Protein AF-A0A7S1ESP4-F1 (afdb_monomer_lite)

pLDDT: mean 85.51, std 10.84, range [35.47, 95.44]

Organism: NCBI:txid708627

Sequence (210 aa):
MVDGKEMTITAALVELKRIDSRLEKQIAQLKPVSVKTGNKMEVGMNSEEEYCKEVKKQYSDLCSLFETRRKMKALVVESNAKTKIKVGSVEMTVAEAIERKSSIEFEKNLLVSLEGKRNAKIAQVECANEEMNNQLRSLLESTYGRRDGQLSKDDYNRISQPFIENNEAKLIDPLNVAKEIERLGNSIEEFEADIDVALSVSNARTVILV

Structure (mmCIF, N/CA/C/O backbone):
data_AF-A0A7S1ESP4-F1
#
_entry.id   AF-A0A7S1ESP4-F1
#
loop_
_atom_site.group_PDB
_atom_site.id
_atom_site.type_symbol
_atom_site.label_atom_id
_atom_site.label_alt_id
_atom_site.label_comp_id
_atom_site.label_asym_id
_atom_site.label_entity_id
_atom_site.label_seq_id
_atom_site.pdbx_PDB_ins_code
_atom_site.Cartn_x
_atom_site.Cartn_y
_atom_site.Cartn_z
_atom_site.occupancy
_atom_site.B_iso_or_equiv
_atom_site.auth_seq_id
_atom_site.auth_comp_id
_atom_site.auth_asym_id
_atom_site.auth_atom_id
_atom_site.pdbx_PDB_model_num
ATOM 1 N N . MET A 1 1 ? -34.778 -9.989 15.311 1.00 35.47 1 MET A N 1
ATOM 2 C CA . MET A 1 1 ? -34.371 -8.614 14.965 1.00 35.47 1 MET A CA 1
ATOM 3 C C . MET A 1 1 ? -32.947 -8.486 15.459 1.00 35.47 1 MET A C 1
ATOM 5 O O . MET A 1 1 ? -32.736 -8.637 16.654 1.00 35.47 1 MET A O 1
ATOM 9 N N . VAL A 1 2 ? -31.971 -8.437 14.554 1.00 43.81 2 VAL A N 1
ATOM 10 C CA . VAL A 1 2 ? -30.564 -8.278 14.942 1.00 43.81 2 VAL A CA 1
ATOM 11 C C . VAL A 1 2 ? -30.382 -6.786 15.175 1.00 43.81 2 VAL A C 1
ATOM 13 O O . VAL A 1 2 ? -30.429 -6.021 14.220 1.00 43.81 2 VAL A O 1
ATOM 16 N N . ASP A 1 3 ? -30.275 -6.388 16.439 1.00 49.34 3 ASP A N 1
ATOM 17 C CA . ASP A 1 3 ? -30.096 -5.001 16.890 1.00 49.34 3 ASP A CA 1
ATOM 18 C C . ASP A 1 3 ? -28.644 -4.548 16.622 1.00 49.34 3 ASP A C 1
ATOM 20 O O . ASP A 1 3 ? -27.884 -4.204 17.524 1.00 49.34 3 ASP A O 1
ATOM 24 N N . GLY A 1 4 ? -28.212 -4.682 15.365 1.00 63.44 4 GLY A N 1
ATOM 25 C CA . GLY A 1 4 ? -26.886 -4.294 14.901 1.00 63.44 4 GLY A CA 1
ATOM 26 C C . GLY A 1 4 ? -26.897 -2.839 14.456 1.00 63.44 4 GLY A C 1
ATOM 27 O O . GLY A 1 4 ? -27.825 -2.386 13.784 1.00 63.44 4 GLY A O 1
ATOM 28 N N . LYS A 1 5 ? -25.868 -2.085 14.831 1.00 80.19 5 LYS A N 1
ATOM 29 C CA . LYS A 1 5 ? -25.729 -0.690 14.420 1.00 80.19 5 LYS A CA 1
ATOM 30 C C . LYS A 1 5 ? -25.137 -0.655 13.017 1.00 80.19 5 LYS A C 1
ATOM 32 O O . LYS A 1 5 ? -23.982 -1.026 12.818 1.00 80.19 5 LYS A O 1
ATOM 37 N N . GLU A 1 6 ? -25.906 -0.160 12.055 1.00 87.00 6 GLU A N 1
ATOM 38 C CA . GLU A 1 6 ? -25.392 0.108 10.713 1.00 87.00 6 GLU A CA 1
ATOM 39 C C . GLU A 1 6 ? -24.479 1.338 10.724 1.00 87.00 6 GLU A C 1
ATOM 41 O O . GLU A 1 6 ? -24.812 2.394 11.273 1.00 87.00 6 GLU A O 1
ATOM 46 N N . MET A 1 7 ? -23.301 1.208 10.119 1.00 90.44 7 MET A N 1
ATOM 47 C CA . MET A 1 7 ? -22.388 2.328 9.918 1.00 90.44 7 MET A CA 1
ATOM 48 C C . MET A 1 7 ? -21.579 2.159 8.638 1.00 90.44 7 MET A C 1
ATOM 50 O O . MET A 1 7 ? -21.263 1.045 8.227 1.00 90.44 7 MET A O 1
ATOM 54 N N . THR A 1 8 ? -21.214 3.273 8.006 1.00 92.50 8 THR A N 1
ATOM 55 C CA . THR A 1 8 ? -20.300 3.240 6.859 1.00 92.50 8 THR A CA 1
ATOM 56 C C . THR A 1 8 ? -18.907 2.793 7.293 1.00 92.50 8 THR A C 1
ATOM 58 O O . THR A 1 8 ? -18.522 2.985 8.451 1.00 92.50 8 THR A O 1
ATOM 61 N N . ILE A 1 9 ? -18.108 2.258 6.369 1.00 91.00 9 ILE A N 1
ATOM 62 C CA . ILE A 1 9 ? -16.700 1.931 6.644 1.00 91.00 9 ILE A CA 1
ATOM 63 C C . ILE A 1 9 ? -15.944 3.174 7.129 1.00 91.00 9 ILE A C 1
ATOM 65 O O . ILE A 1 9 ? -15.186 3.087 8.093 1.00 91.00 9 ILE A O 1
ATOM 69 N N . THR A 1 10 ? -16.203 4.351 6.550 1.00 91.38 10 THR A N 1
ATOM 70 C CA . THR A 1 10 ? -15.623 5.615 7.037 1.00 91.38 10 THR A CA 1
ATOM 71 C C . THR A 1 10 ? -15.963 5.876 8.507 1.00 91.38 10 THR A C 1
ATOM 73 O O . THR A 1 10 ? -15.073 6.191 9.300 1.00 91.38 10 THR A O 1
ATOM 76 N N . ALA A 1 11 ? -17.228 5.713 8.903 1.00 91.00 11 ALA A N 1
ATOM 77 C CA . ALA A 1 11 ? -17.641 5.885 10.294 1.00 91.00 11 ALA A CA 1
ATOM 78 C C . ALA A 1 11 ? -17.013 4.824 11.214 1.00 91.00 11 ALA A C 1
ATOM 80 O O . ALA A 1 11 ? -16.536 5.166 12.297 1.00 91.00 11 ALA A O 1
ATOM 81 N N . ALA A 1 12 ? -16.937 3.570 10.763 1.00 91.81 12 ALA A N 1
ATOM 82 C CA . ALA A 1 12 ? -16.300 2.480 11.496 1.00 91.81 12 ALA A CA 1
ATOM 83 C C . ALA A 1 12 ? -14.804 2.733 11.736 1.00 91.81 12 ALA A C 1
ATOM 85 O O . ALA A 1 12 ? -14.305 2.504 12.835 1.00 91.81 12 ALA A O 1
ATOM 86 N N . LEU A 1 13 ? -14.081 3.259 10.742 1.00 91.50 13 LEU A N 1
ATOM 87 C CA . LEU A 1 13 ? -12.664 3.616 10.873 1.00 91.50 13 LEU A CA 1
ATOM 88 C C . LEU A 1 13 ? -12.446 4.763 11.873 1.00 91.50 13 LEU A C 1
ATOM 90 O O . LEU A 1 13 ? -11.508 4.716 12.672 1.00 91.50 13 LEU A O 1
ATOM 94 N N . VAL A 1 14 ? -13.320 5.775 11.871 1.00 93.94 14 VAL A N 1
ATOM 95 C CA . VAL A 1 14 ? -13.278 6.867 12.860 1.00 93.94 14 VAL A CA 1
ATOM 96 C C . VAL A 1 14 ? -13.568 6.343 14.265 1.00 93.94 14 VAL A C 1
ATOM 98 O O . VAL A 1 14 ? -12.880 6.720 15.217 1.00 93.94 14 VAL A O 1
ATOM 101 N N . GLU A 1 15 ? -14.555 5.461 14.405 1.00 92.19 15 GLU A N 1
ATOM 102 C CA . GLU A 1 15 ? -14.893 4.861 15.693 1.00 92.19 15 GLU A CA 1
ATOM 103 C C . GLU A 1 15 ? -13.772 3.947 16.202 1.00 92.19 15 GLU A C 1
ATOM 105 O O . GLU A 1 15 ? -13.427 4.015 17.379 1.00 92.19 15 GLU A O 1
ATOM 110 N N . LEU A 1 16 ? -13.114 3.181 15.322 1.00 93.94 16 LEU A N 1
ATOM 111 C CA . LEU A 1 16 ? -11.939 2.377 15.677 1.00 93.94 16 LEU A CA 1
ATOM 112 C C . LEU A 1 16 ? -10.841 3.265 16.270 1.00 93.94 16 LEU A C 1
ATOM 114 O O . LEU A 1 16 ? -10.330 2.958 17.342 1.00 93.94 16 LEU A O 1
ATOM 118 N N . LYS A 1 17 ? -10.555 4.413 15.641 1.00 94.50 17 LYS A N 1
ATOM 119 C CA . LYS A 1 17 ? -9.565 5.374 16.149 1.00 94.50 17 LYS A CA 1
ATOM 120 C C . LYS A 1 17 ? -9.950 5.941 17.520 1.00 94.50 17 LYS A C 1
ATOM 122 O O . LYS A 1 17 ? -9.091 6.129 18.378 1.00 94.50 17 LYS A O 1
ATOM 127 N N . ARG A 1 18 ? -11.239 6.211 17.754 1.00 94.44 18 ARG A N 1
ATOM 128 C CA . ARG A 1 18 ? -11.732 6.667 19.065 1.00 94.44 18 ARG A CA 1
ATOM 129 C C . ARG A 1 18 ? -11.587 5.590 20.131 1.00 94.44 18 ARG A C 1
ATOM 131 O O . ARG A 1 18 ? -11.188 5.909 21.250 1.00 94.44 18 ARG A O 1
ATOM 138 N N . ILE A 1 19 ? -11.908 4.341 19.796 1.00 93.56 19 ILE A N 1
ATOM 139 C CA . ILE A 1 19 ? -11.725 3.203 20.698 1.00 93.56 19 ILE A CA 1
ATOM 140 C C . ILE A 1 19 ? -10.238 3.021 21.012 1.00 93.56 19 ILE A C 1
ATOM 142 O O . ILE A 1 19 ? -9.908 2.890 22.185 1.00 93.56 19 ILE A O 1
ATOM 146 N N . ASP A 1 20 ? -9.351 3.109 20.017 1.00 94.00 20 ASP A N 1
ATOM 147 C CA . ASP A 1 20 ? -7.896 3.031 20.208 1.00 94.00 20 ASP A CA 1
ATOM 148 C C . ASP A 1 20 ? -7.410 4.090 21.209 1.00 94.00 20 ASP A C 1
ATOM 150 O O . ASP A 1 20 ? -6.817 3.752 22.232 1.00 94.00 20 ASP A O 1
ATOM 154 N N . SER A 1 21 ? -7.772 5.362 21.011 1.00 95.44 21 SER A N 1
ATOM 155 C CA . SER A 1 21 ? -7.399 6.432 21.948 1.00 95.44 21 SER A CA 1
ATOM 156 C C . SER A 1 21 ? -8.003 6.261 23.349 1.00 95.44 21 SER A C 1
ATOM 158 O O . SER A 1 21 ? -7.422 6.719 24.335 1.00 95.44 21 SER A O 1
ATOM 160 N N . ARG A 1 22 ? -9.189 5.651 23.474 1.00 93.50 22 ARG A N 1
ATOM 161 C CA . ARG A 1 22 ? -9.797 5.344 24.781 1.00 93.50 22 ARG A CA 1
ATOM 162 C C . ARG A 1 22 ? -9.072 4.199 25.477 1.00 93.50 22 ARG A C 1
ATOM 164 O O . ARG A 1 22 ? -8.809 4.319 26.670 1.00 93.50 22 ARG A O 1
ATOM 171 N N . LEU A 1 23 ? -8.732 3.141 24.741 1.00 93.88 23 LEU A N 1
ATOM 172 C CA . LEU A 1 23 ? -7.959 2.009 25.243 1.00 93.88 23 LEU A CA 1
ATOM 173 C C . LEU A 1 23 ? -6.598 2.480 25.751 1.00 93.88 23 LEU A C 1
ATOM 175 O O . LEU A 1 23 ? -6.263 2.198 26.894 1.00 93.88 23 LEU A O 1
ATOM 179 N N . GLU A 1 24 ? -5.861 3.267 24.964 1.00 94.94 24 GLU A N 1
ATOM 180 C CA . GLU A 1 24 ? -4.566 3.830 25.376 1.00 94.94 24 GLU A CA 1
ATOM 181 C C . GLU A 1 24 ? -4.671 4.605 26.698 1.00 94.94 24 GLU A C 1
ATOM 183 O O . GLU A 1 24 ? -3.884 4.384 27.620 1.00 94.94 24 GLU A O 1
ATOM 188 N N . LYS A 1 25 ? -5.687 5.467 26.832 1.00 94.81 25 LYS A N 1
ATOM 189 C CA . LYS A 1 25 ? -5.922 6.243 28.058 1.00 94.81 25 LYS A CA 1
ATOM 190 C C . LYS A 1 25 ? -6.283 5.363 29.251 1.00 94.81 25 LYS A C 1
ATOM 192 O O . LYS A 1 25 ? -5.733 5.560 30.329 1.00 94.81 25 LYS A O 1
ATOM 197 N N . GLN A 1 26 ? -7.204 4.417 29.078 1.00 93.12 26 GLN A N 1
ATOM 198 C CA . GLN A 1 26 ? -7.650 3.551 30.170 1.00 93.12 26 GLN A CA 1
ATOM 199 C C . GLN A 1 26 ? -6.555 2.584 30.612 1.00 93.12 26 GLN A C 1
ATOM 201 O O . GLN A 1 26 ? -6.398 2.375 31.808 1.00 93.12 26 GLN A O 1
ATOM 206 N N . ILE A 1 27 ? -5.752 2.058 29.683 1.00 93.62 27 ILE A N 1
ATOM 207 C CA . ILE A 1 27 ? -4.576 1.239 30.004 1.00 93.62 27 ILE A CA 1
ATOM 208 C C . ILE A 1 27 ? -3.573 2.054 30.821 1.00 93.62 27 ILE A C 1
ATOM 210 O O . ILE A 1 27 ? -3.098 1.575 31.844 1.00 93.62 27 ILE A O 1
ATOM 214 N N . ALA A 1 28 ? -3.286 3.293 30.410 1.00 93.31 28 ALA A N 1
ATOM 215 C CA . ALA A 1 28 ? -2.355 4.159 31.132 1.00 93.31 28 ALA A CA 1
ATOM 216 C C . ALA A 1 28 ? -2.855 4.552 32.537 1.00 93.31 28 ALA A C 1
ATOM 218 O O . ALA A 1 28 ? -2.051 4.788 33.435 1.00 93.31 28 ALA A O 1
ATOM 219 N N . GLN A 1 29 ? -4.174 4.647 32.730 1.00 90.06 29 GLN A N 1
ATOM 220 C CA . GLN A 1 29 ? -4.791 5.020 34.008 1.00 90.06 29 GLN A CA 1
ATOM 221 C C . GLN A 1 29 ? -5.042 3.827 34.937 1.00 90.06 29 GLN A C 1
ATOM 223 O O . GLN A 1 29 ? -5.160 4.022 36.149 1.00 90.06 29 GLN A O 1
ATOM 228 N N . LEU A 1 30 ? -5.140 2.611 34.393 1.00 90.00 30 LEU A N 1
ATOM 229 C CA . LEU A 1 30 ? -5.464 1.416 35.158 1.00 90.00 30 LEU A CA 1
ATOM 230 C C . LEU A 1 30 ? -4.349 1.118 36.162 1.00 90.00 30 LEU A C 1
ATOM 232 O O . LEU A 1 30 ? -3.221 0.791 35.799 1.00 90.00 30 LEU A O 1
ATOM 236 N N . LYS A 1 31 ? -4.696 1.174 37.447 1.00 88.38 31 LYS A N 1
ATOM 237 C CA . LYS A 1 31 ? -3.849 0.707 38.548 1.00 88.38 31 LYS A CA 1
ATOM 238 C C . LYS A 1 31 ? -4.421 -0.613 39.059 1.00 88.38 31 LYS A C 1
ATOM 240 O O . LYS A 1 31 ? -5.285 -0.579 39.935 1.00 88.38 31 LYS A O 1
ATOM 245 N N . PRO A 1 32 ? -4.002 -1.766 38.506 1.00 87.69 32 PRO A N 1
AT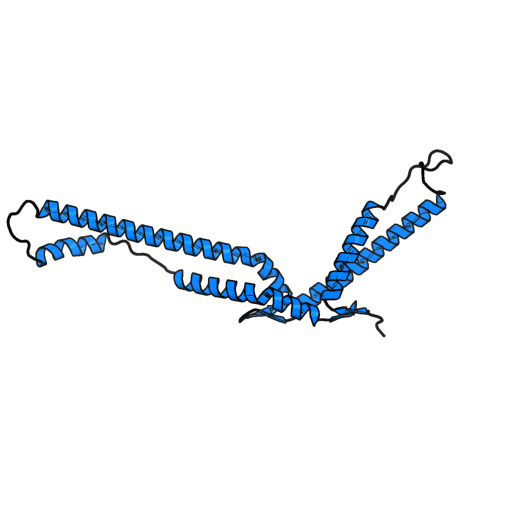OM 246 C CA . PRO A 1 32 ? -4.647 -3.050 38.780 1.00 87.69 32 PRO A CA 1
ATOM 247 C C . PRO A 1 32 ? -4.357 -3.585 40.187 1.00 87.69 32 PRO A C 1
ATOM 249 O O . PRO A 1 32 ? -5.076 -4.455 40.672 1.00 87.69 32 PRO A O 1
ATOM 252 N N . VAL A 1 33 ? -3.296 -3.088 40.823 1.00 87.56 33 VAL A N 1
ATOM 253 C CA . VAL A 1 33 ? -2.842 -3.505 42.149 1.00 87.56 33 VAL A CA 1
ATOM 254 C C . VAL A 1 33 ? -2.510 -2.284 43.004 1.00 87.56 33 VAL A C 1
ATOM 256 O O . VAL A 1 33 ? -2.121 -1.238 42.479 1.00 87.56 33 VAL A O 1
ATOM 259 N N . SER A 1 34 ? -2.665 -2.436 44.317 1.00 85.69 34 SER A N 1
ATOM 260 C CA . SER A 1 34 ? -2.361 -1.427 45.333 1.00 85.69 34 SER A CA 1
ATOM 261 C C . SER A 1 34 ? -1.787 -2.095 46.583 1.00 85.69 34 SER A C 1
ATOM 263 O O . SER A 1 34 ? -1.949 -3.303 46.778 1.00 85.69 34 SER A O 1
ATOM 265 N N . VAL A 1 35 ? -1.115 -1.311 47.427 1.00 85.31 35 VAL A N 1
ATOM 266 C CA . VAL A 1 35 ? -0.538 -1.755 48.698 1.00 85.31 35 VAL A CA 1
ATOM 267 C C . VAL A 1 35 ? -1.378 -1.251 49.875 1.00 85.31 35 VAL A C 1
ATOM 269 O O . VAL A 1 35 ? -1.733 -0.075 49.958 1.00 85.31 35 VAL A O 1
ATOM 272 N N . LYS A 1 36 ? -1.648 -2.145 50.832 1.00 85.19 36 LYS A N 1
ATOM 273 C CA . LYS A 1 36 ? -2.322 -1.849 52.103 1.00 8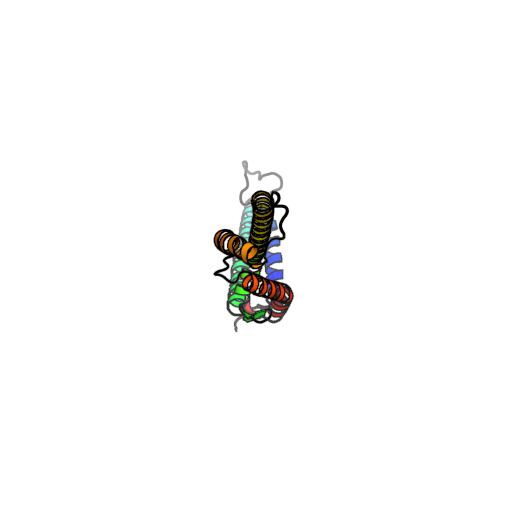5.19 36 LYS A CA 1
ATOM 274 C C . LYS A 1 36 ? -1.372 -2.133 53.271 1.00 85.19 36 LYS A C 1
ATOM 276 O O . LYS A 1 36 ? -0.865 -3.246 53.389 1.00 85.19 36 LYS A O 1
ATOM 281 N N . THR A 1 37 ? -1.169 -1.156 54.158 1.00 83.31 37 THR A N 1
ATOM 282 C CA . THR A 1 37 ? -0.336 -1.298 55.368 1.00 83.31 37 THR A CA 1
ATOM 283 C C . THR A 1 37 ? -1.216 -1.200 56.611 1.00 83.31 37 THR A C 1
ATOM 285 O O . THR A 1 37 ? -1.682 -0.121 56.989 1.00 83.31 37 THR A O 1
ATOM 288 N N . GLY A 1 38 ? -1.471 -2.339 57.262 1.00 81.31 38 GLY A N 1
ATOM 289 C CA . GLY A 1 38 ? -2.449 -2.422 58.350 1.00 81.31 38 GLY A CA 1
ATOM 290 C C . GLY A 1 38 ? -3.852 -2.081 57.839 1.00 81.31 38 GLY A C 1
ATOM 291 O O . GLY A 1 38 ? -4.325 -2.703 56.897 1.00 81.31 38 GLY A O 1
ATOM 292 N N . ASN A 1 39 ? -4.497 -1.065 58.420 1.00 76.69 39 ASN A N 1
ATOM 293 C CA . ASN A 1 39 ? -5.802 -0.558 57.961 1.00 76.69 39 ASN A CA 1
ATOM 294 C C . ASN A 1 39 ? -5.703 0.682 57.057 1.00 76.69 39 ASN A C 1
ATOM 296 O O . ASN A 1 39 ? -6.728 1.265 56.711 1.00 76.69 39 ASN A O 1
ATOM 300 N N . LYS A 1 40 ? -4.491 1.115 56.691 1.00 74.75 40 LYS A N 1
ATOM 301 C CA . LYS A 1 40 ? -4.286 2.281 55.826 1.00 74.75 40 LYS A CA 1
ATOM 302 C C . LYS A 1 40 ? -4.027 1.828 54.393 1.00 74.75 40 LYS A C 1
ATOM 304 O O . LYS A 1 40 ? -3.122 1.029 54.149 1.00 74.75 40 LYS A O 1
ATOM 309 N N . MET A 1 41 ? -4.819 2.357 53.469 1.00 78.25 41 MET A N 1
ATOM 310 C CA . MET A 1 41 ? -4.563 2.256 52.033 1.00 78.25 41 MET A CA 1
ATOM 311 C C . MET A 1 41 ? -3.442 3.219 51.622 1.00 78.25 41 MET A C 1
ATOM 313 O O . MET A 1 41 ? -3.129 4.166 52.351 1.00 78.25 41 MET A O 1
ATOM 317 N N . GLU A 1 42 ? -2.838 2.971 50.461 1.00 78.44 42 GLU A N 1
ATOM 318 C CA . GLU A 1 42 ? -1.890 3.887 49.822 1.00 78.44 42 GLU A CA 1
ATOM 319 C C . GLU A 1 42 ? -2.470 5.313 49.702 1.00 78.44 42 GLU A C 1
ATOM 321 O O . GLU A 1 42 ? -3.681 5.505 49.552 1.00 78.44 42 GLU A O 1
ATOM 326 N N . VAL A 1 43 ? -1.608 6.332 49.804 1.00 67.06 43 VAL A N 1
ATOM 327 C CA . VAL A 1 43 ? -2.018 7.746 49.821 1.00 67.06 43 VAL A CA 1
ATOM 328 C C . VAL A 1 43 ? -2.847 8.075 48.575 1.00 67.06 43 VAL A C 1
ATOM 330 O O . VAL A 1 43 ? -2.377 7.935 47.449 1.00 67.06 43 VAL A O 1
ATOM 333 N N . GLY A 1 44 ? -4.080 8.546 48.791 1.00 67.12 44 GLY A N 1
ATOM 334 C CA . GLY A 1 44 ? -5.006 8.924 47.719 1.00 67.12 44 GLY A CA 1
ATOM 335 C C . GLY A 1 44 ? -5.940 7.810 47.232 1.00 67.12 44 GLY A C 1
ATOM 336 O O . GLY A 1 44 ? -6.596 8.007 46.212 1.00 67.12 44 GLY A O 1
ATOM 337 N N . MET A 1 45 ? -6.022 6.667 47.926 1.00 69.81 45 MET A N 1
ATOM 338 C CA . MET A 1 45 ? -6.984 5.600 47.621 1.00 69.81 45 MET A CA 1
ATOM 339 C C . MET A 1 45 ? -8.151 5.521 48.615 1.00 69.81 45 MET A C 1
ATOM 341 O O . MET A 1 45 ? -7.998 5.781 49.808 1.00 69.81 45 MET A O 1
ATOM 345 N N . ASN A 1 46 ? -9.316 5.135 48.087 1.00 68.94 46 ASN A N 1
ATOM 346 C CA . ASN A 1 46 ? -10.556 4.898 48.829 1.00 68.94 46 ASN A CA 1
ATOM 347 C C . ASN A 1 46 ? -10.473 3.621 49.692 1.00 68.94 46 ASN A C 1
ATOM 349 O O . ASN A 1 46 ? -9.418 2.999 49.803 1.00 68.94 46 ASN A O 1
ATOM 353 N N . SER A 1 47 ? -11.593 3.200 50.292 1.00 82.81 47 SER A N 1
ATOM 354 C CA . SER A 1 47 ? -11.682 1.909 50.986 1.00 82.81 47 SER A CA 1
ATOM 355 C C . SER A 1 47 ? -11.300 0.735 50.065 1.00 82.81 47 SER A C 1
ATOM 357 O O . SER A 1 47 ? -11.441 0.807 48.843 1.00 82.81 47 SER A O 1
ATOM 359 N N . GLU A 1 48 ? -10.832 -0.370 50.652 1.00 83.19 48 GLU A N 1
ATOM 360 C CA . GLU A 1 48 ? -10.451 -1.584 49.911 1.00 83.19 48 GLU A CA 1
ATOM 361 C C . GLU A 1 48 ? -11.589 -2.100 49.012 1.00 83.19 48 GLU A C 1
ATOM 363 O O . GLU A 1 48 ? -11.365 -2.455 47.856 1.00 83.19 48 GLU A O 1
ATOM 368 N N . GLU A 1 49 ? -12.828 -2.074 49.509 1.00 85.69 49 GLU A N 1
ATOM 369 C CA . GLU A 1 49 ? -14.005 -2.519 48.760 1.00 85.69 49 GLU A CA 1
ATOM 370 C C . GLU A 1 49 ? -14.311 -1.628 47.552 1.00 85.69 49 GLU A C 1
ATOM 372 O O . GLU A 1 49 ? -14.629 -2.141 46.475 1.00 85.69 49 GLU A O 1
ATOM 377 N N . GLU A 1 50 ? -14.218 -0.306 47.708 1.00 85.38 50 GLU A N 1
ATOM 378 C CA . GLU A 1 50 ? -14.424 0.643 46.610 1.00 85.38 50 GLU A CA 1
ATOM 379 C C . GLU A 1 50 ? -13.324 0.521 45.560 1.00 85.38 50 GLU A C 1
ATOM 381 O O . GLU A 1 50 ? -13.625 0.478 44.368 1.00 85.38 50 GLU A O 1
ATOM 386 N N . TYR A 1 51 ? -12.069 0.379 45.993 1.00 87.06 51 TYR A N 1
ATOM 387 C CA . TYR A 1 51 ? -10.941 0.160 45.095 1.00 87.06 51 TYR A CA 1
ATOM 388 C C . TYR A 1 51 ? -11.107 -1.131 44.281 1.00 87.06 51 TYR A C 1
ATOM 390 O O . TYR A 1 51 ? -11.031 -1.105 43.051 1.00 87.06 51 TYR A O 1
ATOM 398 N N . CYS A 1 52 ? -11.417 -2.259 44.931 1.00 86.94 52 CYS A N 1
ATOM 399 C CA . CYS A 1 52 ? -11.640 -3.524 44.232 1.00 86.94 52 CYS A CA 1
ATOM 400 C C . CYS A 1 52 ? -12.826 -3.464 43.259 1.00 86.94 52 CYS A C 1
ATOM 402 O O . CYS A 1 52 ? -12.757 -4.063 42.183 1.00 86.94 52 CYS A O 1
ATOM 404 N N . LYS A 1 53 ? -13.916 -2.773 43.618 1.00 90.69 53 LYS A N 1
ATOM 405 C CA . LYS A 1 53 ? -15.072 -2.581 42.728 1.00 90.69 53 LYS A CA 1
ATOM 406 C C . LYS A 1 53 ? -14.704 -1.737 41.510 1.00 90.69 53 LYS A C 1
ATOM 408 O O . LYS A 1 53 ? -15.024 -2.137 40.391 1.00 90.69 53 LYS A O 1
ATOM 413 N N . GLU A 1 54 ? -14.012 -0.620 41.715 1.00 89.38 54 GLU A N 1
ATOM 414 C CA . GLU A 1 54 ? -13.628 0.297 40.640 1.00 89.38 54 GLU A CA 1
ATOM 415 C C . GLU A 1 54 ? -12.644 -0.357 39.666 1.00 89.38 54 GLU A C 1
ATOM 417 O O . GLU A 1 54 ? -12.883 -0.345 38.462 1.00 89.38 54 GLU A O 1
ATOM 422 N N . VAL A 1 55 ? -11.597 -1.028 40.159 1.00 90.81 55 VAL A N 1
ATOM 423 C CA . VAL A 1 55 ? -10.623 -1.721 39.295 1.00 90.81 55 VAL A CA 1
ATOM 424 C C . VAL A 1 55 ? -11.284 -2.833 38.480 1.00 90.81 55 VAL A C 1
ATOM 426 O O . VAL A 1 55 ? -11.036 -2.945 37.279 1.00 90.81 55 VAL A O 1
ATOM 429 N N . LYS A 1 56 ? -12.166 -3.640 39.091 1.00 92.19 56 LYS A N 1
ATOM 430 C CA . LYS A 1 56 ? -12.909 -4.691 38.370 1.00 92.19 56 LYS A CA 1
ATOM 431 C C . LYS A 1 56 ? -13.807 -4.106 37.283 1.00 92.19 56 LYS A C 1
ATOM 433 O O . LYS A 1 56 ? -13.868 -4.663 36.188 1.00 92.19 56 LYS A O 1
ATOM 438 N N . LYS A 1 57 ? -14.478 -2.989 37.569 1.00 92.50 57 LYS A N 1
ATOM 439 C CA . LYS A 1 57 ? -15.311 -2.278 36.597 1.00 92.50 57 LYS A CA 1
ATOM 440 C C . LYS A 1 57 ? -14.471 -1.723 35.447 1.00 92.50 57 LYS A C 1
ATOM 442 O O . LYS A 1 57 ? -14.763 -2.034 34.298 1.00 92.50 57 LYS A O 1
ATOM 447 N N . GLN A 1 58 ? -13.392 -0.999 35.746 1.00 90.88 58 GLN A N 1
ATOM 448 C CA . GLN A 1 58 ? -12.478 -0.455 34.736 1.00 90.88 58 GLN A CA 1
ATOM 449 C C . GLN A 1 58 ? -11.900 -1.552 33.836 1.00 90.88 58 GLN A C 1
ATOM 451 O O . GLN A 1 58 ? -11.849 -1.386 32.619 1.00 90.88 58 GLN A O 1
ATOM 456 N N . TYR A 1 59 ? -11.510 -2.691 34.413 1.00 93.00 59 TYR A N 1
ATOM 457 C CA . TYR A 1 59 ? -11.014 -3.832 33.648 1.00 93.00 59 TYR A CA 1
ATOM 458 C C . TYR A 1 59 ? -12.105 -4.471 32.774 1.00 93.00 59 TYR A C 1
ATOM 460 O O . TYR A 1 59 ? -11.866 -4.751 31.602 1.00 93.00 59 TYR A O 1
ATOM 468 N N . SER A 1 60 ? -13.321 -4.647 33.302 1.00 92.94 60 SER A N 1
ATOM 469 C CA . SER A 1 60 ? -14.467 -5.154 32.532 1.00 92.94 60 SER A CA 1
ATOM 470 C C . SER A 1 60 ? -14.829 -4.238 31.356 1.00 92.94 60 SER A C 1
ATOM 472 O O . SER A 1 60 ? -15.097 -4.716 30.249 1.00 92.94 60 SER A O 1
ATOM 474 N N . ASP A 1 61 ? -14.802 -2.922 31.569 1.00 92.00 61 ASP A N 1
ATOM 475 C CA . ASP A 1 61 ? -15.027 -1.923 30.522 1.00 92.00 61 ASP A CA 1
ATOM 476 C C . ASP A 1 61 ? -13.925 -1.998 29.452 1.00 92.00 61 ASP A C 1
ATOM 478 O O . ASP A 1 61 ? -14.216 -1.972 28.254 1.00 92.00 61 ASP A O 1
ATOM 482 N N . LEU A 1 62 ? -12.667 -2.177 29.871 1.00 93.25 62 LEU A N 1
ATOM 483 C CA . LEU A 1 62 ? -11.528 -2.357 28.971 1.00 93.25 62 LEU A CA 1
ATOM 484 C C . LEU A 1 62 ? -11.684 -3.619 28.105 1.00 93.25 62 LEU A C 1
ATOM 486 O O . LEU A 1 62 ? -11.538 -3.553 26.884 1.00 93.25 62 LEU A O 1
ATOM 490 N N . CYS A 1 63 ? -12.037 -4.760 28.707 1.00 93.25 63 CYS A N 1
ATOM 491 C CA . CYS A 1 63 ? -12.317 -6.004 27.983 1.00 93.25 63 CYS A CA 1
ATOM 492 C C . CYS A 1 63 ? -13.455 -5.829 26.969 1.00 93.25 63 CYS A C 1
ATOM 494 O O . CYS A 1 63 ? -13.346 -6.276 25.827 1.00 93.25 63 CYS A O 1
ATOM 496 N N . SER A 1 64 ? -14.520 -5.124 27.354 1.00 92.56 64 SER A N 1
ATOM 497 C CA . SER A 1 64 ? -15.657 -4.847 26.469 1.00 92.56 64 SER A CA 1
ATOM 498 C C . SER A 1 64 ? -15.250 -3.989 25.264 1.00 92.56 64 SER A C 1
ATOM 500 O O . SER A 1 64 ? -15.685 -4.244 24.135 1.00 92.56 64 SER A O 1
ATOM 502 N N . LEU A 1 65 ? -14.367 -3.005 25.468 1.00 91.94 65 LEU A N 1
ATOM 503 C CA . LEU A 1 65 ? -13.808 -2.195 24.383 1.00 91.94 65 LEU A CA 1
ATOM 504 C C . LEU A 1 65 ? -12.913 -3.014 23.449 1.00 91.94 65 LEU A C 1
ATOM 506 O O . LEU A 1 65 ? -13.013 -2.847 22.232 1.00 91.94 65 LEU A O 1
ATOM 510 N N . PHE A 1 66 ? -12.088 -3.921 23.979 1.00 92.31 66 PHE A N 1
ATOM 511 C CA . PHE A 1 66 ? -11.284 -4.830 23.157 1.00 92.31 66 PHE A CA 1
ATOM 512 C C . PHE A 1 66 ? -12.150 -5.715 22.257 1.00 92.31 66 PHE A C 1
ATOM 514 O O . PHE A 1 66 ? -11.878 -5.820 21.059 1.00 92.31 66 PHE A O 1
ATOM 521 N N . GLU A 1 67 ? -13.211 -6.307 22.803 1.00 92.94 67 GLU A N 1
ATOM 522 C CA . GLU A 1 67 ? -14.131 -7.150 22.034 1.00 92.94 67 GLU A CA 1
ATOM 523 C C . GLU A 1 67 ? -14.866 -6.355 20.952 1.00 92.94 67 GLU A C 1
ATOM 525 O O . GLU A 1 67 ? -14.929 -6.779 19.795 1.00 92.94 67 GLU A O 1
ATOM 530 N N . THR A 1 68 ? -15.352 -5.160 21.294 1.00 89.56 68 THR A N 1
ATOM 531 C CA . THR A 1 68 ? -16.005 -4.258 20.332 1.00 89.56 68 THR A CA 1
ATOM 532 C C . THR A 1 68 ? -15.053 -3.889 19.196 1.00 89.56 68 THR A C 1
ATOM 534 O O . THR A 1 68 ? -15.397 -4.009 18.019 1.00 89.56 68 THR A O 1
ATOM 537 N N . ARG A 1 69 ? -13.812 -3.516 19.533 1.00 93.44 69 ARG A N 1
ATOM 538 C CA . ARG A 1 69 ? -12.765 -3.209 18.556 1.00 93.44 69 ARG A CA 1
ATOM 539 C C . ARG A 1 69 ? -12.486 -4.395 17.638 1.00 93.44 69 ARG A C 1
ATOM 541 O O . ARG A 1 69 ? -12.390 -4.217 16.425 1.00 93.44 69 ARG A O 1
ATOM 548 N N . ARG A 1 70 ? -12.335 -5.596 18.204 1.00 92.62 70 ARG A N 1
ATOM 549 C CA . ARG A 1 70 ? -12.019 -6.821 17.458 1.00 92.62 70 ARG A CA 1
ATOM 550 C C . ARG A 1 70 ? -13.113 -7.152 16.451 1.00 92.62 70 ARG A C 1
ATOM 552 O O . ARG A 1 70 ? -12.799 -7.369 15.284 1.00 92.62 70 ARG A O 1
ATOM 559 N N . LYS A 1 71 ? -14.374 -7.137 16.888 1.00 92.06 71 LYS A N 1
ATOM 560 C CA . LYS A 1 71 ? -15.542 -7.383 16.031 1.00 92.06 71 LYS A CA 1
ATOM 561 C C . LYS A 1 71 ? -15.630 -6.362 14.903 1.00 92.06 71 LYS A C 1
ATOM 563 O O . LYS A 1 71 ? -15.665 -6.742 13.737 1.00 92.06 71 LYS A O 1
ATOM 568 N N . MET A 1 72 ? -15.563 -5.073 15.235 1.00 91.19 72 MET A N 1
ATOM 569 C CA . MET A 1 72 ? -15.644 -4.005 14.238 1.00 91.19 72 MET A CA 1
ATOM 570 C C . MET A 1 72 ? -14.493 -4.076 13.228 1.00 91.19 72 MET A C 1
ATOM 572 O O . MET A 1 72 ? -14.715 -3.952 12.026 1.00 91.19 72 MET A O 1
ATOM 576 N N . LYS A 1 73 ? -13.261 -4.344 13.681 1.00 92.19 73 LYS A N 1
ATOM 577 C CA . LYS A 1 73 ? -12.116 -4.498 12.777 1.00 92.19 73 LYS A CA 1
ATOM 578 C C . LYS A 1 73 ? -12.264 -5.716 11.863 1.00 92.19 73 LYS A C 1
ATOM 580 O O . LYS A 1 73 ? -11.924 -5.606 10.689 1.00 92.19 73 LYS A O 1
ATOM 585 N N . ALA A 1 74 ? -12.765 -6.839 12.377 1.00 91.94 74 ALA A N 1
ATOM 586 C CA . ALA A 1 74 ? -13.012 -8.036 11.577 1.00 91.94 74 ALA A CA 1
ATOM 587 C C . ALA A 1 74 ? -14.031 -7.766 10.459 1.00 91.94 74 ALA A C 1
ATOM 589 O O . ALA A 1 74 ? -13.752 -8.082 9.307 1.00 91.94 74 ALA A O 1
ATOM 590 N N . LEU A 1 75 ? -15.140 -7.090 10.774 1.00 91.31 75 LEU A N 1
ATOM 591 C CA . LEU A 1 75 ? -16.158 -6.702 9.792 1.00 91.31 75 LEU A CA 1
ATOM 592 C C . LEU A 1 75 ? -15.604 -5.763 8.713 1.00 91.31 75 LEU A C 1
ATOM 594 O O . LEU A 1 75 ? -15.881 -5.947 7.531 1.00 91.31 75 LEU A O 1
ATOM 598 N N . VAL A 1 76 ? -14.777 -4.783 9.098 1.00 91.44 76 VAL A N 1
ATOM 599 C CA . VAL A 1 76 ? -14.103 -3.894 8.135 1.00 91.44 76 VAL A CA 1
ATOM 600 C C . VAL A 1 76 ? -13.186 -4.689 7.204 1.00 91.44 76 VAL A C 1
ATOM 602 O O . VAL A 1 76 ? -13.200 -4.471 5.997 1.00 91.44 76 VAL A O 1
ATOM 605 N N . VAL A 1 77 ? -12.394 -5.623 7.739 1.00 91.88 77 VAL A N 1
ATOM 606 C CA . VAL A 1 77 ? -11.491 -6.454 6.925 1.00 91.88 77 VAL A CA 1
ATOM 607 C C . VAL A 1 77 ? -12.279 -7.359 5.980 1.00 91.88 77 VAL A C 1
ATOM 609 O O . VAL A 1 77 ? -11.939 -7.449 4.804 1.00 91.88 77 VAL A O 1
ATOM 612 N N . GLU A 1 78 ? -13.355 -7.980 6.460 1.00 92.44 78 GLU A N 1
ATOM 613 C CA . GLU A 1 78 ? -14.233 -8.813 5.638 1.00 92.44 78 GLU A CA 1
ATOM 614 C C . GLU A 1 78 ? -14.885 -8.007 4.508 1.00 92.44 78 GLU A C 1
ATOM 616 O O . GLU A 1 78 ? -14.896 -8.438 3.354 1.00 92.44 78 GLU A O 1
ATOM 621 N N . SER A 1 79 ? -15.373 -6.807 4.821 1.00 90.94 79 SER A N 1
ATOM 622 C CA . SER A 1 79 ? -15.922 -5.883 3.832 1.00 90.94 79 SER A CA 1
ATOM 623 C C . SER A 1 79 ? -14.878 -5.493 2.789 1.00 90.94 79 SER A C 1
ATOM 625 O O . SER A 1 79 ? -15.164 -5.518 1.592 1.00 90.94 79 SER A O 1
ATOM 627 N N . ASN A 1 80 ? -13.652 -5.184 3.216 1.00 90.12 80 ASN A N 1
ATOM 628 C CA . ASN A 1 80 ? -12.568 -4.816 2.307 1.00 90.12 80 ASN A CA 1
ATOM 629 C C . ASN A 1 80 ? -12.148 -5.981 1.399 1.00 90.12 80 ASN A C 1
ATOM 631 O O . ASN A 1 80 ? -11.799 -5.759 0.243 1.00 90.12 80 ASN A O 1
ATOM 635 N N . ALA A 1 81 ? -12.205 -7.216 1.900 1.00 89.56 81 ALA A N 1
ATOM 636 C CA . ALA A 1 81 ? -11.900 -8.412 1.119 1.00 89.56 81 ALA A CA 1
ATOM 637 C C . ALA A 1 81 ? -12.982 -8.739 0.073 1.00 89.56 81 ALA A C 1
ATOM 639 O O . ALA A 1 81 ? -12.683 -9.350 -0.947 1.00 89.56 81 ALA A O 1
ATOM 640 N N . LYS A 1 82 ? -14.240 -8.346 0.310 1.00 91.44 82 LYS A N 1
ATOM 641 C CA . LYS A 1 82 ? -15.369 -8.624 -0.599 1.00 91.44 82 LYS A CA 1
ATOM 642 C C . LYS A 1 82 ? -15.656 -7.491 -1.581 1.00 91.44 82 LYS A C 1
ATOM 644 O O . LYS A 1 82 ? -16.137 -7.739 -2.685 1.00 91.44 82 LYS A O 1
ATOM 649 N N . THR A 1 83 ? -15.411 -6.249 -1.176 1.00 91.00 83 THR A N 1
ATOM 650 C CA . THR A 1 83 ? -15.771 -5.067 -1.963 1.00 91.00 83 THR A CA 1
ATOM 651 C C . THR A 1 83 ? -14.774 -4.871 -3.089 1.00 91.00 83 THR A C 1
ATOM 653 O O . THR A 1 83 ? -13.579 -4.723 -2.840 1.00 91.00 83 THR A O 1
ATOM 656 N N . LYS A 1 84 ? -15.271 -4.835 -4.325 1.00 91.44 84 LYS A N 1
ATOM 657 C CA . LYS A 1 84 ? -14.471 -4.530 -5.509 1.00 91.44 84 LYS A CA 1
ATOM 658 C C . LYS A 1 84 ? -14.513 -3.045 -5.837 1.00 91.44 84 LYS A C 1
ATOM 660 O O . LYS A 1 84 ? -15.561 -2.408 -5.738 1.00 91.44 84 LYS A O 1
ATOM 665 N N . ILE A 1 85 ? -13.374 -2.521 -6.257 1.00 90.69 85 ILE A N 1
ATOM 666 C CA . ILE A 1 85 ? -13.189 -1.162 -6.743 1.00 90.69 85 ILE A CA 1
ATOM 667 C C . ILE A 1 85 ? -12.443 -1.194 -8.072 1.00 90.69 85 ILE A C 1
ATOM 669 O O . ILE A 1 85 ? -11.697 -2.125 -8.373 1.00 90.69 85 ILE A O 1
ATOM 673 N N . LYS A 1 86 ? -12.647 -0.151 -8.869 1.00 89.06 86 LYS A N 1
ATOM 674 C CA . LYS A 1 86 ? -11.878 0.079 -10.085 1.00 89.06 86 LYS A CA 1
ATOM 675 C C . LYS A 1 86 ? -10.831 1.148 -9.791 1.00 89.06 86 LYS A C 1
ATOM 677 O O . LYS A 1 86 ? -11.200 2.224 -9.325 1.00 89.06 86 LYS A O 1
ATOM 682 N N . VAL A 1 87 ? -9.562 0.831 -10.032 1.00 87.94 87 VAL A N 1
ATOM 683 C CA . VAL A 1 87 ? -8.424 1.748 -9.887 1.00 87.94 87 VAL A CA 1
ATOM 684 C C . VAL A 1 87 ? -7.738 1.819 -11.249 1.00 87.94 87 VAL A C 1
ATOM 686 O O . VAL A 1 87 ? -7.196 0.812 -11.713 1.00 87.94 87 VAL A O 1
ATOM 689 N N . GLY A 1 88 ? -7.847 2.960 -11.933 1.00 82.06 88 GLY A N 1
ATOM 690 C CA . GLY A 1 88 ? -7.452 3.091 -13.332 1.00 82.06 88 GLY A CA 1
ATOM 691 C C . GLY A 1 88 ? -8.199 2.103 -14.229 1.00 82.06 88 GLY A C 1
ATOM 692 O O . GLY A 1 88 ? -9.434 2.026 -14.260 1.00 82.06 88 GLY A O 1
ATOM 693 N N . SER A 1 89 ? -7.430 1.302 -14.958 1.00 80.56 89 SER A N 1
ATOM 694 C CA . SER A 1 89 ? -7.928 0.258 -15.854 1.00 80.56 89 SER A CA 1
ATOM 695 C C . SER A 1 89 ? -8.221 -1.090 -15.168 1.00 80.56 89 SER A C 1
ATOM 697 O O . SER A 1 89 ? -8.850 -1.955 -15.783 1.00 80.56 89 SER A O 1
ATOM 699 N N . VAL A 1 90 ? -7.844 -1.270 -13.896 1.00 86.19 90 VAL A N 1
ATOM 700 C CA . VAL A 1 90 ? -7.868 -2.571 -13.206 1.00 86.19 90 VAL A CA 1
ATOM 701 C C . VAL A 1 90 ? -8.982 -2.640 -12.157 1.00 86.19 90 VAL A C 1
ATOM 703 O O . VAL A 1 90 ? -9.154 -1.739 -11.337 1.00 86.19 90 VAL A O 1
ATOM 706 N N . GLU A 1 91 ? -9.742 -3.737 -12.162 1.00 91.06 91 GLU A N 1
ATOM 707 C CA . GLU A 1 91 ? -10.673 -4.080 -11.081 1.00 91.06 91 GLU A CA 1
ATOM 708 C C . GLU A 1 91 ? -9.948 -4.925 -10.027 1.00 91.06 91 GLU A C 1
ATOM 710 O O . GLU A 1 91 ? -9.347 -5.946 -10.356 1.00 91.06 91 GLU A O 1
ATOM 715 N N . MET A 1 92 ? -10.020 -4.509 -8.765 1.00 91.94 92 MET A N 1
ATOM 716 C CA . MET A 1 92 ? -9.417 -5.206 -7.626 1.00 91.94 92 MET A CA 1
ATOM 717 C C . MET A 1 92 ? -10.274 -5.024 -6.373 1.00 91.94 92 MET A C 1
ATOM 719 O O . MET A 1 92 ? -11.126 -4.141 -6.300 1.00 91.94 92 MET A O 1
ATOM 723 N N . THR A 1 93 ? -10.082 -5.858 -5.364 1.00 93.62 93 THR A N 1
ATOM 724 C CA . THR A 1 93 ? -10.715 -5.679 -4.055 1.00 93.62 93 THR A CA 1
ATOM 725 C C . THR A 1 93 ? -10.109 -4.492 -3.310 1.00 93.62 93 THR A C 1
ATOM 727 O O . THR A 1 93 ? -8.962 -4.110 -3.532 1.00 93.62 93 THR A O 1
ATOM 730 N N . VAL A 1 94 ? -10.861 -3.908 -2.375 1.00 91.62 94 VAL A N 1
ATOM 731 C CA . VAL A 1 94 ? -10.338 -2.854 -1.488 1.00 91.62 94 VAL A CA 1
ATOM 732 C C . VAL A 1 94 ? -9.114 -3.357 -0.714 1.00 91.62 94 VAL A C 1
ATOM 734 O O . VAL A 1 94 ? -8.168 -2.602 -0.507 1.00 91.62 94 VAL A O 1
ATOM 737 N N . ALA A 1 95 ? -9.108 -4.630 -0.304 1.00 90.81 95 ALA A N 1
ATOM 738 C CA . ALA A 1 95 ? -7.966 -5.249 0.365 1.00 90.81 95 ALA A CA 1
ATOM 739 C C . ALA A 1 95 ? -6.715 -5.305 -0.530 1.00 90.81 95 ALA A C 1
ATOM 741 O O . ALA A 1 95 ? -5.649 -4.886 -0.085 1.00 90.81 95 ALA A O 1
ATOM 742 N N . GLU A 1 96 ? -6.849 -5.757 -1.780 1.00 91.12 96 GLU A N 1
ATOM 743 C CA . GLU A 1 96 ? -5.752 -5.762 -2.762 1.00 91.12 96 GLU A CA 1
ATOM 744 C C . GLU A 1 96 ? -5.252 -4.348 -3.049 1.00 91.12 96 GLU A C 1
ATOM 746 O O . GLU A 1 96 ? -4.052 -4.119 -3.126 1.00 91.12 96 GLU A O 1
ATOM 751 N N . ALA A 1 97 ? -6.155 -3.373 -3.137 1.00 91.94 97 ALA A N 1
ATOM 752 C CA . ALA A 1 97 ? -5.784 -1.990 -3.391 1.00 91.94 97 ALA A CA 1
ATOM 753 C C . ALA A 1 97 ? -4.993 -1.373 -2.221 1.00 91.94 97 ALA A C 1
ATOM 755 O O . ALA A 1 97 ? -4.041 -0.624 -2.434 1.00 91.94 97 ALA A O 1
ATOM 756 N N . ILE A 1 98 ? -5.351 -1.707 -0.976 1.00 91.06 98 ILE A N 1
ATOM 757 C CA . ILE A 1 98 ? -4.602 -1.288 0.220 1.00 91.06 98 ILE A CA 1
ATOM 758 C C . ILE A 1 98 ? -3.227 -1.962 0.268 1.00 91.06 98 ILE A C 1
ATOM 760 O O . ILE A 1 98 ? -2.242 -1.293 0.582 1.00 91.06 98 ILE A O 1
ATOM 764 N N . GLU A 1 99 ? -3.150 -3.261 -0.034 1.00 92.62 99 GLU A N 1
ATOM 765 C CA . GLU A 1 99 ? -1.878 -3.988 -0.099 1.00 92.62 99 GLU A CA 1
ATOM 766 C C . GLU A 1 99 ? -0.976 -3.377 -1.170 1.00 92.62 99 GLU A C 1
ATOM 768 O O . GLU A 1 99 ? 0.128 -2.937 -0.844 1.00 92.62 99 GLU A O 1
ATOM 773 N N . ARG A 1 100 ? -1.490 -3.204 -2.392 1.00 92.12 100 ARG A N 1
ATOM 774 C CA . ARG A 1 100 ? -0.740 -2.607 -3.494 1.00 92.12 100 ARG A CA 1
ATOM 775 C C . ARG A 1 100 ? -0.276 -1.197 -3.167 1.00 92.12 100 ARG A C 1
ATOM 777 O O . ARG A 1 100 ? 0.866 -0.855 -3.436 1.00 92.12 100 ARG A O 1
ATOM 784 N N . LYS A 1 101 ? -1.099 -0.384 -2.499 1.00 91.44 101 LYS A N 1
ATOM 785 C CA . LYS A 1 101 ? -0.680 0.946 -2.028 1.00 91.44 101 LYS A CA 1
ATOM 786 C C . LYS A 1 101 ? 0.525 0.886 -1.081 1.00 91.44 101 LYS A C 1
ATOM 788 O O . LYS A 1 101 ? 1.334 1.807 -1.075 1.00 91.44 101 LYS A O 1
ATOM 793 N N . SER A 1 102 ? 0.653 -0.172 -0.280 1.00 90.44 102 SER A N 1
ATOM 794 C CA . SER A 1 102 ? 1.809 -0.363 0.604 1.00 90.44 102 SER A CA 1
ATOM 795 C C . SER A 1 102 ? 3.035 -0.942 -0.109 1.00 90.44 102 SER A C 1
ATOM 797 O O . SER A 1 102 ? 4.159 -0.650 0.295 1.00 90.44 102 SER A O 1
ATOM 799 N N . SER A 1 103 ? 2.836 -1.730 -1.170 1.00 91.12 103 SER A N 1
ATOM 800 C CA . SER A 1 103 ? 3.903 -2.416 -1.906 1.00 91.12 103 SER A CA 1
ATOM 801 C C . SER A 1 103 ? 4.341 -1.705 -3.193 1.00 91.12 103 SER A C 1
ATOM 803 O O . SER A 1 103 ? 5.398 -2.040 -3.728 1.00 91.12 103 SER A O 1
ATOM 805 N N . ILE A 1 104 ? 3.626 -0.671 -3.652 1.00 91.88 104 ILE A N 1
ATOM 806 C CA . ILE A 1 104 ? 3.945 0.069 -4.887 1.00 91.88 104 ILE A CA 1
ATOM 807 C C . ILE A 1 104 ? 5.328 0.724 -4.862 1.00 91.88 104 ILE A C 1
ATOM 809 O O . ILE A 1 104 ? 5.937 0.949 -5.904 1.00 91.88 104 ILE A O 1
ATOM 813 N N . GLU A 1 105 ? 5.873 0.969 -3.672 1.00 91.44 105 GLU A N 1
ATOM 814 C CA . GLU A 1 105 ? 7.242 1.451 -3.511 1.00 91.44 105 GLU A CA 1
ATOM 815 C C . GLU A 1 105 ? 8.267 0.472 -4.118 1.00 91.44 105 GLU A C 1
ATOM 817 O O . GLU A 1 105 ? 9.284 0.890 -4.668 1.00 91.44 105 GLU A O 1
ATOM 822 N N . PHE A 1 106 ? 8.000 -0.838 -4.105 1.00 92.62 106 PHE A N 1
ATOM 823 C CA . PHE A 1 106 ? 8.847 -1.815 -4.793 1.00 92.62 106 PHE A CA 1
ATOM 824 C C . PHE A 1 106 ? 8.758 -1.685 -6.317 1.00 92.62 106 PHE A C 1
ATOM 826 O O . PHE A 1 106 ? 9.787 -1.771 -6.987 1.00 92.62 106 PHE A O 1
ATOM 833 N N . GLU A 1 107 ? 7.560 -1.442 -6.861 1.00 91.88 107 GLU A N 1
ATOM 834 C CA . GLU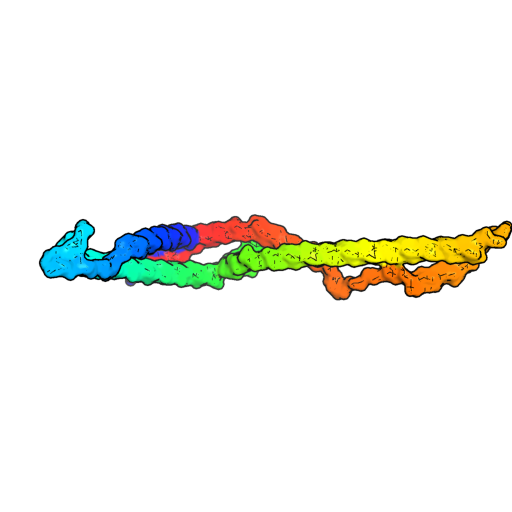 A 1 107 ? 7.359 -1.190 -8.296 1.00 91.88 107 GLU A CA 1
ATOM 835 C C . GLU A 1 107 ? 8.124 0.075 -8.731 1.00 91.88 107 GLU A C 1
ATOM 837 O O . GLU A 1 107 ? 8.851 0.048 -9.725 1.00 91.88 107 GLU A O 1
ATOM 842 N N . LYS A 1 108 ? 8.062 1.153 -7.939 1.00 92.69 108 LYS A N 1
ATOM 843 C CA . LYS A 1 108 ? 8.816 2.394 -8.190 1.00 92.69 108 LYS A CA 1
ATOM 844 C C . LYS A 1 108 ? 10.324 2.182 -8.160 1.00 92.69 108 LYS A C 1
ATOM 846 O O . LYS A 1 108 ? 11.038 2.621 -9.060 1.00 92.69 108 LYS A O 1
ATOM 851 N N . ASN A 1 109 ? 10.818 1.473 -7.149 1.00 94.50 109 ASN A N 1
ATOM 852 C CA . ASN A 1 109 ? 12.240 1.157 -7.046 1.00 94.50 109 ASN A CA 1
ATOM 853 C C . ASN A 1 109 ? 12.719 0.289 -8.218 1.00 94.50 109 ASN A C 1
ATOM 855 O O . ASN A 1 109 ? 13.829 0.482 -8.721 1.00 94.50 109 ASN A O 1
ATOM 859 N N . LEU A 1 110 ? 11.882 -0.643 -8.685 1.00 93.12 110 LEU A N 1
ATOM 860 C CA . LEU A 1 110 ? 12.166 -1.428 -9.881 1.00 93.12 110 LEU A CA 1
ATOM 861 C C . LEU A 1 110 ? 12.243 -0.537 -11.126 1.00 93.12 110 LEU A C 1
ATOM 863 O O . LEU A 1 110 ? 13.209 -0.670 -11.876 1.00 93.12 110 LEU A O 1
ATOM 867 N N . LEU A 1 111 ? 11.292 0.383 -11.316 1.00 93.50 111 LEU A N 1
ATOM 868 C CA . LEU A 1 111 ? 11.280 1.330 -12.436 1.00 93.50 111 LEU A CA 1
ATOM 869 C C . LEU A 1 111 ? 12.584 2.137 -12.499 1.00 93.50 111 LEU A C 1
ATO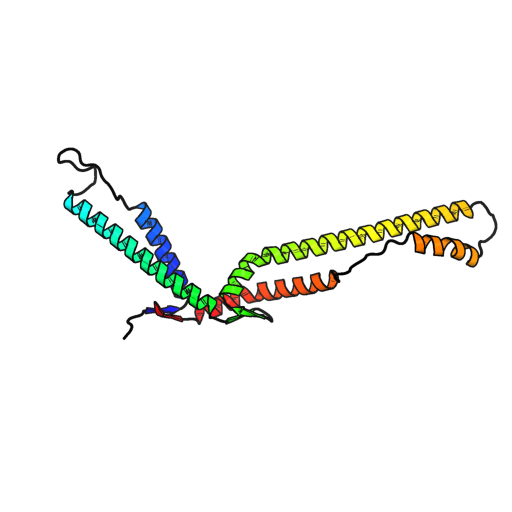M 871 O O . LEU A 1 111 ? 13.302 2.071 -13.496 1.00 93.50 111 LEU A O 1
ATOM 875 N N . VAL A 1 112 ? 12.956 2.784 -11.390 1.00 94.75 112 VAL A N 1
ATOM 876 C CA . VAL A 1 112 ? 14.204 3.561 -11.282 1.00 94.75 112 VAL A CA 1
ATOM 877 C C . VAL A 1 112 ? 15.432 2.682 -11.549 1.00 94.75 112 VAL A C 1
ATOM 879 O O . VAL A 1 112 ? 16.380 3.097 -12.220 1.00 94.75 112 VAL A O 1
ATOM 882 N N . SER A 1 113 ? 15.432 1.437 -11.058 1.00 94.94 113 SER A N 1
ATOM 883 C CA . SER A 1 113 ? 16.530 0.495 -11.300 1.00 94.94 113 SER A CA 1
ATOM 884 C C . SER A 1 113 ? 16.653 0.107 -12.776 1.00 94.94 113 SER A C 1
ATOM 886 O O . SER A 1 113 ? 17.772 0.030 -13.292 1.00 94.94 113 SER A O 1
ATOM 888 N N . LEU A 1 114 ? 15.532 -0.146 -13.457 1.00 92.75 114 LEU A N 1
ATOM 889 C CA . LEU A 1 114 ? 15.502 -0.495 -14.878 1.00 92.75 114 LEU A CA 1
ATOM 890 C C . LEU A 1 114 ? 15.989 0.671 -15.738 1.00 92.75 114 LEU A C 1
ATOM 892 O O . LEU A 1 114 ? 16.866 0.469 -16.580 1.00 92.75 114 LEU A O 1
ATOM 896 N N . GLU A 1 115 ? 15.494 1.882 -15.484 1.00 92.44 115 GLU A N 1
ATOM 897 C CA . GLU A 1 115 ? 15.933 3.101 -16.168 1.00 92.44 115 GLU A CA 1
ATOM 898 C C . GLU A 1 115 ? 17.431 3.338 -15.976 1.00 92.44 115 GLU A C 1
ATOM 900 O O . GLU A 1 115 ? 18.172 3.486 -16.950 1.00 92.44 115 GLU A O 1
ATOM 905 N N . GLY A 1 116 ? 17.906 3.287 -14.728 1.00 93.00 116 GLY A N 1
ATOM 906 C CA . GLY A 1 116 ? 19.316 3.485 -14.404 1.00 93.00 116 GLY A CA 1
ATOM 907 C C . GLY A 1 116 ? 20.228 2.461 -15.083 1.00 93.00 116 GLY A C 1
ATOM 908 O O . GLY A 1 116 ? 21.225 2.831 -15.706 1.00 93.00 116 GLY A O 1
ATOM 909 N N . LYS A 1 117 ? 19.878 1.169 -15.024 1.00 92.31 117 LYS A N 1
ATOM 910 C CA . LYS A 1 117 ? 20.669 0.097 -15.655 1.00 92.31 117 LYS A CA 1
ATOM 911 C C . LYS A 1 117 ? 20.658 0.195 -17.176 1.00 92.31 117 LYS A C 1
ATOM 913 O O . LYS A 1 117 ? 21.705 0.009 -17.795 1.00 92.31 117 LYS A O 1
ATOM 918 N N . ARG A 1 118 ? 19.503 0.491 -17.779 1.00 91.31 118 ARG A N 1
ATOM 919 C CA . ARG A 1 118 ? 19.378 0.667 -19.229 1.00 91.31 118 ARG A CA 1
ATOM 920 C C . ARG A 1 118 ? 20.225 1.844 -19.702 1.00 91.31 118 ARG A C 1
ATOM 922 O O . ARG A 1 118 ? 21.024 1.674 -20.617 1.00 91.31 118 ARG A O 1
ATOM 929 N N . ASN A 1 119 ? 20.106 2.996 -19.048 1.00 90.88 119 ASN A N 1
ATOM 930 C CA . ASN A 1 119 ? 20.848 4.200 -19.416 1.00 90.88 119 ASN A CA 1
ATOM 931 C C . ASN A 1 119 ? 22.360 4.001 -19.250 1.00 90.88 119 ASN A C 1
ATOM 933 O O . ASN A 1 119 ? 23.123 4.354 -20.144 1.00 90.88 119 ASN A O 1
ATOM 937 N N . ALA A 1 120 ? 22.795 3.341 -18.172 1.00 92.75 120 ALA A N 1
ATOM 938 C CA . ALA A 1 120 ? 24.203 3.001 -17.977 1.00 92.75 120 ALA A CA 1
ATOM 939 C C . ALA A 1 120 ? 24.747 2.075 -19.079 1.00 92.75 120 ALA A C 1
ATOM 941 O O . ALA A 1 120 ? 25.886 2.235 -19.513 1.00 92.75 120 ALA A O 1
ATOM 942 N N . LYS A 1 121 ? 23.950 1.106 -19.550 1.00 91.88 121 LYS A N 1
ATOM 943 C CA . LYS A 1 121 ? 24.366 0.194 -20.626 1.00 91.88 121 LYS A CA 1
ATOM 944 C C . LYS A 1 121 ? 24.344 0.838 -22.005 1.00 91.88 121 LYS A C 1
ATOM 946 O O . LYS A 1 121 ? 25.222 0.525 -22.801 1.00 91.88 121 LYS A O 1
ATOM 951 N N . ILE A 1 122 ? 23.412 1.751 -22.266 1.00 90.94 122 ILE A N 1
ATOM 952 C CA . ILE A 1 122 ? 23.423 2.576 -23.481 1.00 90.94 122 ILE A CA 1
ATOM 953 C C . ILE A 1 122 ? 24.686 3.436 -23.509 1.00 90.94 122 ILE A C 1
ATOM 955 O O . ILE A 1 122 ? 25.450 3.331 -24.462 1.00 90.94 122 ILE A O 1
ATOM 959 N N . ALA A 1 123 ? 24.972 4.166 -22.428 1.00 91.38 123 ALA A N 1
ATOM 960 C CA . ALA A 1 123 ? 26.187 4.971 -22.322 1.00 91.38 123 ALA A CA 1
ATOM 961 C C . ALA A 1 123 ? 27.460 4.120 -22.483 1.00 91.38 123 ALA A C 1
ATOM 963 O O . ALA A 1 123 ? 28.396 4.521 -23.164 1.00 91.38 123 ALA A O 1
ATOM 964 N N . GLN A 1 124 ? 27.491 2.907 -21.915 1.00 91.88 124 GLN A N 1
ATOM 965 C CA . GLN A 1 124 ? 28.620 1.990 -22.096 1.00 91.88 124 GLN A CA 1
ATOM 966 C C . GLN A 1 124 ? 28.811 1.571 -23.563 1.00 91.88 124 GLN A C 1
ATOM 968 O O . GLN A 1 124 ? 29.947 1.483 -24.024 1.00 91.88 124 GLN A O 1
ATOM 973 N N . VAL A 1 125 ? 27.722 1.295 -24.285 1.00 90.88 125 VAL A N 1
ATOM 974 C CA . VAL A 1 125 ? 27.768 0.956 -25.715 1.00 90.88 125 VAL A CA 1
ATOM 975 C C . VAL A 1 125 ? 28.226 2.155 -26.544 1.00 90.88 125 VAL A C 1
ATOM 977 O O . VAL A 1 125 ? 29.064 1.993 -27.425 1.00 90.88 125 VAL A O 1
ATOM 980 N N . GLU A 1 126 ? 27.726 3.353 -26.241 1.00 90.12 126 GLU A N 1
ATOM 981 C CA . GLU A 1 126 ? 28.135 4.596 -26.903 1.00 90.12 126 GLU A CA 1
ATOM 982 C C . GLU A 1 126 ? 29.631 4.864 -26.705 1.00 90.12 126 GLU A C 1
ATOM 984 O O . GLU A 1 126 ? 30.347 5.012 -27.693 1.00 90.12 126 GLU A O 1
ATOM 989 N N . CYS A 1 127 ? 30.135 4.803 -25.467 1.00 90.69 127 CYS A N 1
ATOM 990 C CA . CYS A 1 127 ? 31.563 4.966 -25.188 1.00 90.69 127 CYS A CA 1
ATOM 991 C C . CYS A 1 127 ? 32.422 3.903 -25.888 1.00 90.69 127 CYS A C 1
ATOM 993 O O . CYS A 1 127 ? 33.433 4.240 -26.496 1.00 90.69 127 CYS A O 1
ATOM 995 N N . ALA A 1 128 ? 32.021 2.627 -25.853 1.00 89.19 128 ALA A N 1
ATOM 996 C CA . ALA A 1 128 ? 32.764 1.559 -26.523 1.00 89.19 128 ALA A CA 1
ATOM 997 C C . ALA A 1 128 ? 32.813 1.759 -28.049 1.00 89.19 128 ALA A C 1
ATOM 999 O O . ALA A 1 128 ? 33.851 1.542 -28.675 1.00 89.19 128 ALA A O 1
ATOM 1000 N N . ASN A 1 129 ? 31.716 2.227 -28.651 1.00 87.12 129 ASN A N 1
ATOM 1001 C CA . ASN A 1 129 ? 31.663 2.533 -30.079 1.00 87.12 129 ASN A CA 1
ATOM 1002 C C . ASN A 1 129 ? 32.483 3.786 -30.432 1.00 87.12 129 ASN A C 1
ATOM 1004 O O . ASN A 1 129 ? 33.123 3.819 -31.484 1.00 87.12 129 ASN A O 1
ATOM 1008 N N . GLU A 1 130 ? 32.523 4.806 -29.572 1.00 88.88 130 GLU A N 1
ATOM 1009 C CA . GLU A 1 130 ? 33.420 5.960 -29.730 1.00 88.88 130 GLU A CA 1
ATOM 1010 C C . GLU A 1 130 ? 34.898 5.556 -29.642 1.00 88.88 130 GLU A C 1
ATOM 1012 O O . GLU A 1 130 ? 35.700 5.957 -30.490 1.00 88.88 130 GLU A O 1
ATOM 1017 N N . GLU A 1 131 ? 35.265 4.717 -28.672 1.00 88.81 131 GLU A N 1
ATOM 1018 C CA . GLU A 1 131 ? 36.621 4.179 -28.532 1.00 88.81 131 GLU A CA 1
ATOM 1019 C C . GLU A 1 131 ? 37.026 3.342 -29.748 1.00 88.81 131 GLU A C 1
ATOM 1021 O O . GLU A 1 131 ? 38.102 3.559 -30.311 1.00 88.81 131 GLU A O 1
ATOM 1026 N N . MET A 1 132 ? 36.149 2.448 -30.212 1.00 87.38 132 MET A N 1
ATOM 1027 C CA . MET A 1 132 ? 36.347 1.680 -31.443 1.00 87.38 132 MET A CA 1
ATOM 1028 C C . MET A 1 132 ? 36.570 2.609 -32.645 1.00 87.38 132 MET A C 1
ATOM 1030 O O . MET A 1 132 ? 37.495 2.394 -33.430 1.00 87.38 132 MET A O 1
ATOM 1034 N N 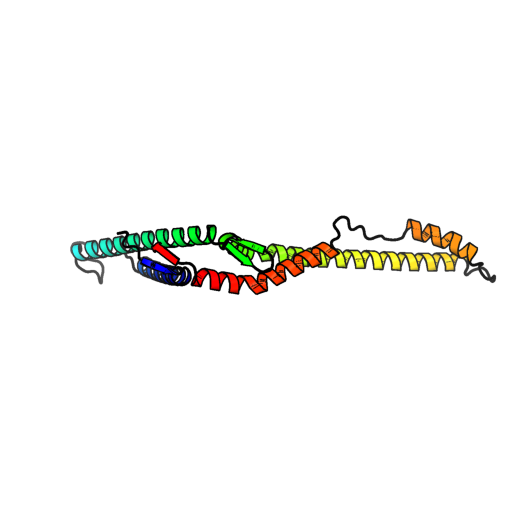. ASN A 1 133 ? 35.761 3.662 -32.791 1.00 84.38 133 ASN A N 1
ATOM 1035 C CA . ASN A 1 133 ? 35.898 4.628 -33.883 1.00 84.38 133 ASN A CA 1
ATOM 1036 C C . ASN A 1 133 ? 37.232 5.386 -33.823 1.00 84.38 133 ASN A C 1
ATOM 1038 O O . ASN A 1 133 ? 37.861 5.612 -34.860 1.00 84.38 133 ASN A O 1
ATOM 1042 N N . ASN A 1 134 ? 37.692 5.753 -32.626 1.00 87.12 134 ASN A N 1
ATOM 1043 C CA . ASN A 1 134 ? 38.995 6.387 -32.431 1.00 87.12 134 ASN A CA 1
ATOM 1044 C C . ASN A 1 134 ? 40.147 5.429 -32.772 1.00 87.12 134 ASN A C 1
ATOM 1046 O O . ASN A 1 134 ? 41.075 5.817 -33.480 1.00 87.12 134 ASN A O 1
ATOM 1050 N N . GLN A 1 135 ? 40.059 4.162 -32.354 1.00 85.44 135 GLN A N 1
ATOM 1051 C CA . GLN A 1 135 ? 41.038 3.129 -32.705 1.00 85.44 135 GLN A CA 1
ATOM 1052 C C . GLN A 1 135 ? 41.084 2.873 -34.214 1.00 85.44 135 GLN A C 1
ATOM 1054 O O . GLN A 1 135 ? 42.169 2.796 -34.791 1.00 85.44 135 GLN A O 1
ATOM 1059 N N . LEU A 1 136 ? 39.922 2.807 -34.869 1.00 82.75 136 LEU A N 1
ATOM 1060 C CA . LEU A 1 136 ? 39.828 2.669 -36.318 1.00 82.75 136 LEU A CA 1
ATOM 1061 C C . LEU A 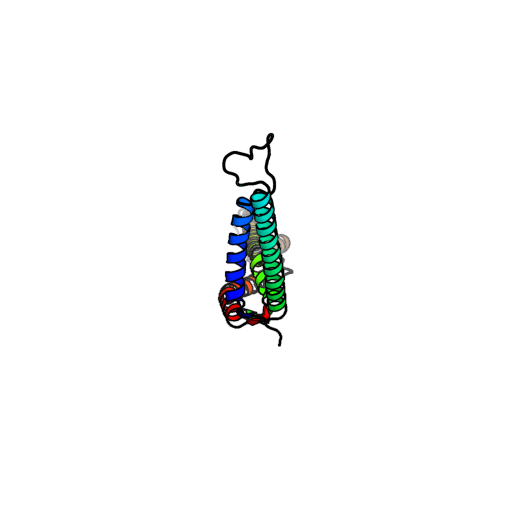1 136 ? 40.482 3.863 -37.027 1.00 82.75 136 LEU A C 1
ATOM 1063 O O . LEU A 1 136 ? 41.268 3.664 -37.953 1.00 82.75 136 LEU A O 1
ATOM 1067 N N . ARG A 1 137 ? 40.232 5.099 -36.570 1.00 81.94 137 ARG A N 1
ATOM 1068 C CA . ARG A 1 137 ? 40.889 6.306 -37.105 1.00 81.94 137 ARG A CA 1
ATOM 1069 C C . ARG A 1 137 ? 42.409 6.234 -36.972 1.00 81.94 137 ARG A C 1
ATOM 1071 O O . ARG A 1 137 ? 43.098 6.414 -37.971 1.00 81.94 137 ARG A O 1
ATOM 1078 N N . SER A 1 138 ? 42.937 5.898 -35.795 1.00 83.44 138 SER A N 1
ATOM 1079 C CA . SER A 1 138 ? 44.387 5.758 -35.589 1.00 83.44 138 SER A CA 1
ATOM 1080 C C . SER A 1 138 ? 45.003 4.618 -36.410 1.00 83.44 138 SER A C 1
ATOM 1082 O O . SER A 1 138 ? 46.127 4.736 -36.909 1.00 83.44 138 SER A O 1
ATOM 1084 N N . LEU A 1 139 ? 44.279 3.511 -36.599 1.00 81.06 139 LEU A N 1
ATOM 1085 C CA . LEU A 1 139 ? 44.714 2.406 -37.454 1.00 81.06 139 LEU A CA 1
ATOM 1086 C C . LEU A 1 139 ? 44.791 2.839 -38.926 1.00 81.06 139 LEU A C 1
ATOM 1088 O O . LEU A 1 139 ? 45.763 2.532 -39.617 1.00 81.06 139 LEU A O 1
ATOM 1092 N N . LEU A 1 140 ? 43.805 3.599 -39.398 1.00 75.88 140 LEU A N 1
ATOM 1093 C CA . LEU A 1 140 ? 43.783 4.141 -40.755 1.00 75.88 140 LEU A CA 1
ATOM 1094 C C . LEU A 1 140 ? 44.888 5.189 -40.962 1.00 75.88 140 LEU A C 1
ATOM 1096 O O . LEU A 1 140 ? 45.615 5.121 -41.953 1.00 75.88 140 LEU A O 1
ATOM 1100 N N . GLU A 1 141 ? 45.081 6.106 -40.012 1.00 77.69 141 GLU A N 1
ATOM 1101 C CA . GLU A 1 141 ? 46.157 7.107 -40.049 1.00 77.69 141 GLU A CA 1
ATOM 1102 C C . GLU A 1 141 ? 47.549 6.463 -40.040 1.00 77.69 141 GLU A C 1
ATOM 1104 O O . GLU A 1 141 ? 48.414 6.851 -40.822 1.00 77.69 141 GLU A O 1
ATOM 1109 N N . SER A 1 142 ? 47.780 5.434 -39.222 1.00 75.12 142 SER A N 1
ATOM 1110 C CA . SER A 1 142 ? 49.077 4.741 -39.185 1.00 75.12 142 SER A CA 1
ATOM 1111 C C . SER A 1 142 ? 49.359 3.909 -40.444 1.00 75.12 142 SER A C 1
ATOM 1113 O O . SER A 1 142 ? 50.508 3.842 -40.891 1.00 75.12 142 SER A O 1
ATOM 1115 N N . THR A 1 143 ? 48.323 3.316 -41.046 1.00 69.06 143 THR A N 1
ATOM 1116 C CA . THR A 1 143 ? 48.430 2.449 -42.235 1.00 69.06 143 THR A CA 1
ATOM 1117 C C . THR A 1 143 ? 48.545 3.240 -43.548 1.00 69.06 143 THR A C 1
ATOM 1119 O O . THR A 1 143 ? 49.141 2.759 -44.524 1.00 69.06 143 THR A O 1
ATOM 1122 N N . TYR A 1 144 ? 48.003 4.461 -43.590 1.00 66.94 144 TYR A N 1
ATOM 1123 C CA . TYR A 1 144 ? 47.901 5.255 -44.820 1.00 66.94 144 TYR A CA 1
ATOM 1124 C C . TYR A 1 144 ? 48.490 6.666 -44.740 1.00 66.94 144 TYR A C 1
ATOM 1126 O O . TYR A 1 144 ? 48.889 7.189 -45.775 1.00 66.94 144 TYR A O 1
ATOM 1134 N N . GLY A 1 145 ? 48.682 7.246 -43.554 1.00 58.62 145 GLY A N 1
ATOM 1135 C CA . GLY A 1 145 ? 49.326 8.556 -43.371 1.00 58.62 145 GLY A CA 1
ATOM 1136 C C . GLY A 1 145 ? 50.810 8.610 -43.762 1.00 58.62 145 GLY A C 1
ATOM 1137 O O . GLY A 1 145 ? 51.407 9.680 -43.738 1.00 58.62 145 GLY A O 1
ATOM 1138 N N . ARG A 1 146 ? 51.419 7.477 -44.149 1.00 55.09 146 ARG A N 1
ATOM 1139 C CA . ARG A 1 146 ? 52.780 7.405 -44.722 1.00 55.09 146 ARG A CA 1
ATOM 1140 C C . ARG A 1 146 ? 52.820 7.292 -46.253 1.00 55.09 146 ARG A C 1
ATOM 1142 O O . ARG A 1 146 ? 53.909 7.157 -46.804 1.00 55.09 146 ARG A O 1
ATOM 1149 N N . ARG A 1 147 ? 51.678 7.281 -46.952 1.00 54.41 147 ARG A N 1
ATOM 1150 C CA . ARG A 1 147 ? 51.620 7.184 -48.421 1.00 54.41 147 ARG A CA 1
ATOM 1151 C C . ARG A 1 147 ? 51.010 8.459 -49.006 1.00 54.41 147 ARG A C 1
ATOM 1153 O O . ARG A 1 147 ? 49.824 8.695 -48.835 1.00 54.41 147 ARG A O 1
ATOM 1160 N N . ASP A 1 148 ? 51.801 9.212 -49.772 1.00 51.31 148 ASP A N 1
ATOM 1161 C CA . ASP A 1 148 ? 51.413 10.405 -50.561 1.00 51.31 148 ASP A CA 1
ATOM 1162 C C . ASP A 1 148 ? 50.372 10.135 -51.684 1.00 51.31 148 ASP A C 1
ATOM 1164 O O . ASP A 1 148 ? 50.167 10.955 -52.577 1.00 51.31 148 ASP A O 1
ATOM 1168 N N . GLY A 1 149 ? 49.706 8.976 -51.686 1.00 56.94 149 GLY A N 1
ATOM 1169 C CA . GLY A 1 149 ? 48.747 8.569 -52.715 1.00 56.94 149 GLY A CA 1
ATOM 1170 C C . GLY A 1 149 ? 47.329 8.475 -52.162 1.00 56.94 149 GLY A C 1
ATOM 1171 O O . GLY A 1 149 ? 47.104 7.803 -51.157 1.00 56.94 149 GLY A O 1
ATOM 1172 N N . GLN A 1 150 ? 46.370 9.116 -52.840 1.00 56.34 150 GLN A N 1
ATOM 1173 C CA . GLN A 1 150 ? 44.942 9.039 -52.519 1.00 56.34 150 GLN A CA 1
ATOM 1174 C C . GLN A 1 150 ? 44.481 7.582 -52.369 1.00 56.34 150 GLN A C 1
ATOM 1176 O O . GLN A 1 150 ? 44.539 6.784 -53.302 1.00 56.34 150 GLN A O 1
ATOM 1181 N N . LEU A 1 151 ? 43.997 7.263 -51.174 1.00 56.34 151 LEU A N 1
ATOM 1182 C CA . LEU A 1 151 ? 43.309 6.023 -50.845 1.00 56.34 151 LEU A CA 1
ATOM 1183 C C . LEU A 1 151 ? 42.065 5.822 -51.723 1.00 56.34 151 LEU A C 1
ATOM 1185 O O . LEU A 1 151 ? 41.196 6.694 -51.773 1.00 56.34 151 LEU A O 1
ATOM 1189 N N . SER A 1 152 ? 41.933 4.650 -52.350 1.00 61.19 152 SER A N 1
ATOM 1190 C CA . SER A 1 152 ? 40.661 4.226 -52.945 1.00 61.19 152 SER A CA 1
ATOM 1191 C C . SER A 1 152 ? 39.643 3.919 -51.840 1.00 61.19 152 SER A C 1
ATOM 1193 O O . SER A 1 152 ? 39.985 3.306 -50.826 1.00 61.19 152 SER A O 1
ATOM 1195 N N . LYS A 1 153 ? 38.373 4.299 -52.043 1.00 60.66 153 LYS A N 1
ATOM 1196 C CA . LYS A 1 153 ? 37.261 3.979 -51.123 1.00 60.66 153 LYS A CA 1
ATOM 1197 C C . LYS A 1 153 ? 37.132 2.473 -50.853 1.00 60.66 153 LYS A C 1
ATOM 1199 O O . LYS A 1 153 ? 36.721 2.090 -49.761 1.00 60.66 153 LYS A O 1
ATOM 1204 N N . ASP A 1 154 ? 37.520 1.630 -51.808 1.00 63.72 154 ASP A N 1
ATOM 1205 C CA . ASP A 1 154 ? 37.442 0.171 -51.669 1.00 63.72 154 ASP A CA 1
ATOM 1206 C C . ASP A 1 154 ? 38.472 -0.399 -50.683 1.00 63.72 154 ASP A C 1
ATOM 1208 O O . ASP A 1 154 ? 38.159 -1.324 -49.931 1.00 63.72 154 ASP A O 1
ATOM 1212 N N . ASP A 1 155 ? 39.677 0.174 -50.618 1.00 63.50 155 ASP A N 1
ATOM 1213 C CA . ASP A 1 155 ? 40.706 -0.260 -49.664 1.00 63.50 155 ASP A CA 1
ATOM 1214 C C . ASP A 1 155 ? 40.384 0.205 -48.239 1.00 63.50 155 ASP A C 1
ATOM 1216 O O . ASP A 1 155 ? 40.633 -0.519 -47.275 1.00 63.50 155 ASP A O 1
ATOM 1220 N N . TYR A 1 156 ? 39.755 1.378 -48.112 1.00 65.19 156 TYR A N 1
ATOM 1221 C CA . TYR A 1 156 ? 39.218 1.873 -46.846 1.00 65.19 156 TYR A CA 1
ATOM 1222 C C . TYR A 1 156 ? 38.147 0.925 -46.290 1.00 65.19 156 TYR A C 1
ATOM 1224 O O . TYR A 1 156 ? 38.221 0.503 -45.134 1.00 65.19 156 TYR A O 1
ATOM 1232 N N . ASN A 1 157 ? 37.179 0.533 -47.121 1.00 67.69 157 ASN A N 1
ATOM 1233 C CA . ASN A 1 157 ? 36.094 -0.355 -46.707 1.00 67.69 157 ASN A CA 1
ATOM 1234 C C . ASN A 1 157 ? 36.607 -1.754 -46.328 1.00 67.69 157 ASN A C 1
ATOM 1236 O O . ASN A 1 157 ? 36.164 -2.311 -45.329 1.00 67.69 157 ASN A O 1
ATOM 1240 N N . ARG A 1 158 ? 37.611 -2.289 -47.038 1.00 69.19 158 ARG A N 1
ATOM 1241 C CA . ARG A 1 158 ? 38.191 -3.618 -46.763 1.00 69.19 158 ARG A CA 1
ATOM 1242 C C . ARG A 1 158 ? 38.755 -3.803 -45.354 1.00 69.19 158 ARG A C 1
ATOM 1244 O O . ARG A 1 158 ? 38.752 -4.928 -44.865 1.00 69.19 158 ARG A O 1
ATOM 1251 N N . ILE A 1 159 ? 39.248 -2.740 -44.722 1.00 67.19 159 ILE A N 1
ATOM 1252 C CA . ILE A 1 159 ? 39.790 -2.791 -43.353 1.00 67.19 159 ILE A CA 1
ATOM 1253 C C . ILE A 1 159 ? 38.740 -2.335 -42.337 1.00 67.19 159 ILE A C 1
ATOM 1255 O O . ILE A 1 159 ? 38.607 -2.933 -41.271 1.00 67.19 159 ILE A O 1
ATOM 1259 N N . SER A 1 160 ? 37.962 -1.310 -42.681 1.00 69.69 160 SER A N 1
ATOM 1260 C CA . SER A 1 160 ? 36.979 -0.707 -41.776 1.00 69.69 160 SER A CA 1
ATOM 1261 C C . SER A 1 160 ? 35.831 -1.657 -41.442 1.00 69.69 160 SER A C 1
ATOM 1263 O O . SER A 1 160 ? 35.463 -1.784 -40.279 1.00 69.69 160 SER A O 1
ATOM 1265 N N . GLN A 1 161 ? 35.288 -2.362 -42.438 1.00 75.12 161 GLN A N 1
ATOM 1266 C CA . GLN A 1 161 ? 34.134 -3.247 -42.254 1.00 75.12 161 GLN A CA 1
ATOM 1267 C C . GLN A 1 161 ? 34.405 -4.419 -41.296 1.00 75.12 161 GLN A C 1
ATOM 1269 O O . GLN A 1 161 ? 33.682 -4.534 -40.309 1.00 75.12 161 GLN A O 1
ATOM 1274 N N . PRO A 1 162 ? 35.459 -5.240 -41.488 1.00 77.62 162 PRO A N 1
ATOM 1275 C CA . PRO A 1 162 ? 35.747 -6.336 -40.563 1.00 77.62 162 PRO A CA 1
ATOM 1276 C C . PRO A 1 162 ? 36.203 -5.841 -39.185 1.00 77.62 162 PRO A C 1
ATOM 1278 O O . PRO A 1 162 ? 36.026 -6.549 -38.196 1.00 77.62 162 PRO A O 1
ATOM 1281 N N . PHE A 1 163 ? 36.787 -4.640 -39.087 1.00 75.00 163 PHE A N 1
ATOM 1282 C CA . PHE A 1 163 ? 37.137 -4.051 -37.795 1.00 75.00 163 PHE A CA 1
ATOM 1283 C C . PHE A 1 163 ? 35.887 -3.638 -37.011 1.00 75.00 163 PHE A C 1
ATOM 1285 O O . PHE A 1 163 ? 35.790 -3.954 -35.830 1.00 75.00 163 PHE A O 1
ATOM 1292 N N . ILE A 1 164 ? 34.916 -2.998 -37.668 1.00 77.81 164 ILE A N 1
ATOM 1293 C CA . ILE A 1 164 ? 33.635 -2.624 -37.055 1.00 77.81 164 ILE A CA 1
ATOM 1294 C C . ILE A 1 164 ? 32.843 -3.879 -36.680 1.00 77.81 164 ILE A C 1
ATOM 1296 O O . ILE A 1 164 ? 32.426 -4.012 -35.539 1.00 77.81 164 ILE A O 1
ATOM 1300 N N . GLU A 1 165 ? 32.699 -4.850 -37.583 1.00 79.56 165 GLU A N 1
ATOM 1301 C CA . GLU A 1 165 ? 31.927 -6.074 -37.315 1.00 79.56 165 GLU A CA 1
ATOM 1302 C C . GLU A 1 165 ? 32.455 -6.884 -36.121 1.00 79.56 165 GLU A C 1
ATOM 1304 O O . GLU A 1 165 ? 31.664 -7.489 -35.397 1.00 79.56 165 GLU A O 1
ATOM 1309 N N . ASN A 1 166 ? 33.772 -6.880 -35.892 1.00 77.94 166 ASN A N 1
ATOM 1310 C CA . ASN A 1 166 ? 34.391 -7.601 -34.777 1.00 77.94 166 ASN A CA 1
ATOM 1311 C C . ASN A 1 166 ? 34.444 -6.806 -33.462 1.00 77.94 166 ASN A C 1
ATOM 1313 O O . ASN A 1 166 ? 34.652 -7.420 -32.417 1.00 77.94 166 ASN A O 1
ATOM 1317 N N . ASN A 1 167 ? 34.290 -5.477 -33.493 1.00 77.94 167 ASN A N 1
ATOM 1318 C CA . ASN A 1 167 ? 34.476 -4.619 -32.312 1.00 77.94 167 ASN A CA 1
ATOM 1319 C C . ASN A 1 167 ? 33.251 -3.756 -31.956 1.00 77.94 167 ASN A C 1
ATOM 1321 O O . ASN A 1 167 ? 33.273 -3.083 -30.928 1.00 77.94 167 ASN A O 1
ATOM 1325 N N . GLU A 1 168 ? 32.183 -3.777 -32.759 1.00 80.38 168 GLU A N 1
ATOM 1326 C CA . GLU A 1 168 ? 30.954 -3.025 -32.494 1.00 80.38 168 GLU A CA 1
ATOM 1327 C C . GLU A 1 168 ? 30.271 -3.539 -31.222 1.00 80.38 168 GLU A C 1
ATOM 1329 O O . GLU A 1 168 ? 29.862 -4.702 -31.117 1.00 80.38 168 GLU A O 1
ATOM 1334 N N . ALA A 1 169 ? 30.091 -2.642 -30.254 1.00 80.62 169 ALA A N 1
ATOM 1335 C CA . ALA A 1 169 ? 29.329 -2.936 -29.059 1.00 80.62 169 ALA A CA 1
ATOM 1336 C C . ALA A 1 169 ? 27.832 -2.912 -29.392 1.00 80.62 169 ALA A C 1
ATOM 1338 O O . ALA A 1 169 ? 27.294 -1.915 -29.879 1.00 80.62 169 ALA A O 1
ATOM 1339 N N . LYS A 1 170 ? 27.136 -4.013 -29.092 1.00 82.88 170 LYS A N 1
ATOM 1340 C CA . LYS A 1 170 ? 25.685 -4.140 -29.281 1.00 82.88 170 LYS A CA 1
ATOM 1341 C C . LYS A 1 170 ? 24.990 -4.260 -27.938 1.00 82.88 170 LYS A C 1
ATOM 1343 O O . LYS A 1 170 ? 25.364 -5.080 -27.100 1.00 82.88 170 LYS A O 1
ATOM 1348 N N . LEU A 1 171 ? 23.942 -3.464 -27.749 1.00 82.88 171 LEU A N 1
ATOM 1349 C CA . LEU A 1 171 ? 23.052 -3.615 -26.608 1.00 82.88 171 LEU A CA 1
ATOM 1350 C C . LEU A 1 171 ? 22.158 -4.838 -26.834 1.00 82.88 171 LEU A C 1
ATOM 1352 O O . LEU A 1 171 ? 21.394 -4.885 -27.796 1.00 82.88 171 LEU A O 1
ATOM 1356 N N . ILE A 1 172 ? 22.238 -5.817 -25.937 1.00 84.69 172 ILE A N 1
ATOM 1357 C CA . ILE A 1 172 ? 21.355 -6.983 -25.949 1.00 84.69 172 ILE A CA 1
ATOM 1358 C C . ILE A 1 172 ? 20.245 -6.734 -24.931 1.00 84.69 172 ILE A C 1
ATOM 1360 O O . ILE A 1 172 ? 20.513 -6.630 -23.735 1.00 84.69 172 ILE A O 1
ATOM 1364 N N . ASP A 1 173 ? 19.006 -6.655 -25.409 1.00 84.81 173 ASP A N 1
ATOM 1365 C CA . ASP A 1 173 ? 17.822 -6.472 -24.571 1.00 84.81 173 ASP A CA 1
ATOM 1366 C C . ASP A 1 173 ? 16.824 -7.624 -24.791 1.00 84.81 173 ASP A C 1
ATOM 1368 O O . ASP A 1 173 ? 15.968 -7.550 -25.675 1.00 84.81 173 ASP A O 1
ATOM 1372 N N . PRO A 1 174 ? 16.930 -8.712 -24.010 1.00 84.12 174 PRO A N 1
ATOM 1373 C CA . PRO A 1 174 ? 16.037 -9.859 -24.142 1.00 84.12 174 PRO A CA 1
ATOM 1374 C C . PRO A 1 174 ? 14.644 -9.609 -23.547 1.00 84.12 174 PRO A C 1
ATOM 1376 O O . PRO A 1 174 ? 13.718 -10.360 -23.840 1.00 84.12 174 PRO A O 1
ATOM 1379 N N . LEU A 1 175 ? 14.491 -8.587 -22.698 1.00 82.75 175 LEU A N 1
ATOM 1380 C CA . LEU A 1 175 ? 13.257 -8.309 -21.956 1.00 82.75 175 LEU A CA 1
ATOM 1381 C C . LEU A 1 175 ? 12.456 -7.150 -22.550 1.00 82.75 175 LEU A C 1
ATOM 1383 O O . LEU A 1 175 ? 11.334 -6.908 -22.119 1.00 82.75 175 LEU A O 1
ATOM 1387 N N . ASN A 1 176 ? 13.013 -6.450 -23.538 1.00 88.62 176 ASN A N 1
ATOM 1388 C CA . ASN A 1 176 ? 12.463 -5.205 -24.056 1.00 88.62 176 ASN A CA 1
ATOM 1389 C C . ASN A 1 176 ? 12.226 -4.199 -22.919 1.00 88.62 176 ASN A C 1
ATOM 1391 O O . ASN A 1 176 ? 11.119 -3.700 -22.713 1.00 88.62 176 ASN A O 1
ATOM 1395 N N . VAL A 1 177 ? 13.292 -3.930 -22.160 1.00 88.19 177 VAL A N 1
ATOM 1396 C CA . VAL A 1 177 ? 13.289 -3.100 -20.948 1.00 88.19 177 VAL A CA 1
ATOM 1397 C C . VAL A 1 177 ? 12.648 -1.735 -21.202 1.00 88.19 177 VAL A C 1
ATOM 1399 O O . VAL A 1 177 ? 11.971 -1.218 -20.323 1.00 88.19 177 VAL A O 1
ATOM 1402 N N . ALA A 1 178 ? 12.788 -1.170 -22.405 1.00 87.69 178 ALA A N 1
ATOM 1403 C CA . ALA A 1 178 ? 12.128 0.086 -22.771 1.00 87.69 178 ALA A CA 1
ATOM 1404 C C . ALA A 1 178 ? 10.591 0.007 -22.683 1.00 87.69 178 ALA A C 1
ATOM 1406 O O . ALA A 1 178 ? 9.968 0.893 -22.105 1.00 87.69 178 ALA A O 1
ATOM 1407 N N . LYS A 1 179 ? 9.985 -1.065 -23.211 1.00 92.12 179 LYS A N 1
ATOM 1408 C CA . LYS A 1 179 ? 8.532 -1.275 -23.119 1.00 92.12 179 LYS A CA 1
ATOM 1409 C C . LYS A 1 179 ? 8.089 -1.573 -21.697 1.00 92.12 179 LYS A C 1
ATOM 1411 O O . LYS A 1 179 ? 7.009 -1.157 -21.296 1.00 92.12 179 LYS A O 1
ATOM 1416 N N . GLU A 1 180 ? 8.906 -2.299 -20.941 1.00 91.25 180 GLU A N 1
ATOM 1417 C CA . GLU A 1 180 ? 8.573 -2.634 -19.559 1.00 91.25 180 GLU A CA 1
ATOM 1418 C C . GLU A 1 180 ? 8.624 -1.404 -18.643 1.00 91.25 180 GLU A C 1
ATOM 1420 O O . GLU A 1 180 ? 7.755 -1.257 -17.790 1.00 91.25 180 GLU A O 1
ATOM 1425 N N . ILE A 1 181 ? 9.571 -0.485 -18.872 1.00 92.25 181 ILE A N 1
ATOM 1426 C CA . ILE A 1 181 ? 9.622 0.833 -18.217 1.00 92.25 181 ILE A CA 1
ATOM 1427 C C . ILE A 1 181 ? 8.333 1.615 -18.496 1.00 92.25 181 ILE A C 1
ATOM 1429 O O . ILE A 1 181 ? 7.691 2.071 -17.556 1.00 92.25 181 ILE A O 1
ATOM 1433 N N . GLU A 1 182 ? 7.914 1.718 -19.761 1.00 93.38 182 GLU A N 1
ATOM 1434 C CA . GLU A 1 182 ? 6.683 2.427 -20.142 1.00 93.38 182 GLU A CA 1
ATOM 1435 C C . GLU A 1 182 ? 5.438 1.790 -19.504 1.00 93.38 182 GLU A C 1
ATOM 1437 O O . GLU A 1 182 ? 4.614 2.471 -18.894 1.00 93.38 182 GLU A O 1
ATOM 1442 N N . ARG A 1 183 ? 5.321 0.459 -19.585 1.00 92.56 183 ARG A N 1
ATOM 1443 C CA . ARG A 1 183 ? 4.201 -0.295 -19.012 1.00 92.56 183 ARG A CA 1
ATOM 1444 C C . ARG A 1 183 ? 4.115 -0.119 -17.494 1.00 92.56 183 ARG A C 1
ATOM 1446 O O . ARG A 1 183 ? 3.020 0.071 -16.965 1.00 92.56 183 ARG A O 1
ATOM 1453 N N . LEU A 1 184 ? 5.249 -0.226 -16.799 1.00 92.38 184 LEU A N 1
ATOM 1454 C CA . LEU A 1 184 ? 5.322 -0.107 -15.345 1.00 92.38 184 LEU A CA 1
ATOM 1455 C C . LEU A 1 184 ? 5.062 1.336 -14.896 1.00 92.38 184 LEU A C 1
ATOM 1457 O O . LEU A 1 184 ? 4.287 1.533 -13.965 1.00 92.38 184 LEU A O 1
ATOM 1461 N N . GLY A 1 185 ? 5.625 2.325 -15.597 1.00 92.44 185 GLY A N 1
ATOM 1462 C CA . GLY A 1 185 ? 5.388 3.749 -15.348 1.00 92.44 185 GLY A CA 1
ATOM 1463 C C . GLY A 1 185 ? 3.911 4.119 -15.461 1.00 92.44 185 GLY A C 1
ATOM 1464 O O . GLY A 1 185 ? 3.327 4.583 -14.484 1.00 92.44 185 GLY A O 1
ATOM 1465 N N . ASN A 1 186 ? 3.273 3.797 -16.591 1.00 92.75 186 ASN A N 1
ATOM 1466 C CA . ASN A 1 186 ? 1.847 4.074 -16.804 1.00 92.75 186 ASN A CA 1
ATOM 1467 C C . ASN A 1 186 ? 0.965 3.396 -15.739 1.00 92.75 186 ASN A C 1
ATOM 1469 O O . ASN A 1 186 ? 0.033 3.998 -15.217 1.00 92.75 186 ASN A O 1
ATOM 1473 N N . SER A 1 187 ? 1.281 2.147 -15.379 1.00 90.38 187 SER A N 1
ATOM 1474 C CA . SER A 1 187 ? 0.560 1.398 -14.341 1.00 90.38 187 SER A CA 1
ATOM 1475 C C . SER A 1 187 ? 0.681 2.038 -12.952 1.00 90.38 187 SER A C 1
ATOM 1477 O O . SER A 1 187 ? -0.294 2.039 -12.198 1.00 90.38 187 SER A O 1
ATOM 1479 N N . ILE A 1 188 ? 1.860 2.559 -12.597 1.00 92.06 188 ILE A N 1
ATOM 1480 C CA . ILE A 1 188 ? 2.079 3.258 -11.324 1.00 92.06 188 ILE A CA 1
ATOM 1481 C C . ILE A 1 188 ? 1.313 4.583 -11.320 1.00 92.06 188 ILE A C 1
ATOM 1483 O O . ILE A 1 188 ? 0.580 4.847 -10.371 1.00 92.06 188 ILE A O 1
ATOM 1487 N N . GLU A 1 189 ? 1.432 5.382 -12.381 1.00 91.94 189 GLU A N 1
ATOM 1488 C CA . GLU A 1 189 ? 0.761 6.683 -12.487 1.00 91.94 189 GLU A CA 1
ATOM 1489 C C . GLU A 1 189 ? -0.766 6.557 -12.426 1.00 91.94 189 GLU A C 1
ATOM 1491 O O . GLU A 1 189 ? -1.406 7.244 -11.627 1.00 91.94 189 GLU A O 1
ATOM 1496 N N . GLU A 1 190 ? -1.353 5.641 -13.208 1.00 91.06 190 GLU A N 1
ATOM 1497 C CA . GLU A 1 190 ? -2.797 5.365 -13.169 1.00 91.06 190 GLU A CA 1
ATOM 1498 C C . GLU A 1 190 ? -3.247 4.942 -11.767 1.00 91.06 190 GLU A C 1
ATOM 1500 O O . GLU A 1 190 ? -4.293 5.376 -11.279 1.00 91.06 190 GLU A O 1
ATOM 1505 N N . PHE A 1 191 ? -2.461 4.093 -11.101 1.00 92.38 191 PHE A N 1
ATOM 1506 C CA . PHE A 1 191 ? -2.811 3.610 -9.775 1.00 92.38 191 PHE A CA 1
ATOM 1507 C C . PHE A 1 191 ? -2.765 4.727 -8.729 1.00 92.38 191 PHE A C 1
ATOM 1509 O O . PHE A 1 191 ? -3.712 4.873 -7.958 1.00 92.38 191 PHE A O 1
ATOM 1516 N N . GLU A 1 192 ? -1.697 5.526 -8.695 1.00 91.00 192 GLU A N 1
ATOM 1517 C CA . GLU A 1 192 ? -1.536 6.598 -7.706 1.00 91.00 192 GLU A CA 1
ATOM 1518 C C . GLU A 1 192 ? -2.549 7.730 -7.878 1.00 91.00 192 GLU A C 1
ATOM 1520 O O . GLU A 1 192 ? -2.993 8.302 -6.880 1.00 91.00 192 GLU A O 1
ATOM 1525 N N . ALA A 1 193 ? -2.953 8.023 -9.116 1.00 90.62 193 ALA A N 1
ATOM 1526 C CA . ALA A 1 193 ? -3.966 9.034 -9.395 1.00 90.62 193 ALA A CA 1
ATOM 1527 C C . ALA A 1 193 ? -5.350 8.646 -8.840 1.00 90.62 193 ALA A C 1
ATOM 1529 O O . ALA A 1 193 ? -6.050 9.486 -8.268 1.00 90.62 193 ALA A O 1
ATOM 1530 N N . ASP A 1 194 ? -5.732 7.372 -8.970 1.00 91.19 194 ASP A N 1
ATOM 1531 C CA . ASP A 1 194 ? -7.105 6.929 -8.715 1.00 91.19 194 ASP A CA 1
ATOM 1532 C C . ASP A 1 194 ? -7.313 6.277 -7.342 1.00 91.19 194 ASP A C 1
ATOM 1534 O O . ASP A 1 194 ? -8.433 6.293 -6.817 1.00 91.19 194 ASP A O 1
ATOM 1538 N N . ILE A 1 195 ? -6.270 5.694 -6.739 1.00 92.31 195 ILE A N 1
ATOM 1539 C CA . ILE A 1 195 ? -6.404 4.837 -5.551 1.00 92.31 195 ILE A CA 1
ATOM 1540 C C . ILE A 1 195 ? -7.077 5.549 -4.373 1.00 92.31 195 ILE A C 1
ATOM 1542 O O . ILE A 1 195 ? -7.974 4.989 -3.740 1.00 92.31 195 ILE A O 1
ATOM 1546 N N . ASP A 1 196 ? -6.696 6.793 -4.082 1.00 90.12 196 ASP A N 1
ATOM 1547 C CA . ASP A 1 196 ? -7.217 7.526 -2.924 1.00 90.12 196 ASP A CA 1
ATOM 1548 C C . ASP A 1 196 ? -8.685 7.910 -3.090 1.00 90.12 196 ASP A C 1
ATOM 1550 O O . ASP A 1 196 ? -9.480 7.797 -2.148 1.00 90.12 196 ASP A O 1
ATOM 1554 N N . VAL A 1 197 ? -9.069 8.302 -4.303 1.00 91.56 197 VAL A N 1
ATOM 1555 C CA . VAL A 1 197 ? -10.458 8.617 -4.634 1.00 91.56 197 VAL A CA 1
ATOM 1556 C C . VAL A 1 197 ? -11.301 7.345 -4.587 1.00 91.56 197 VAL A C 1
ATOM 1558 O O . VAL A 1 197 ? -12.346 7.327 -3.931 1.00 91.56 197 VAL A O 1
ATOM 1561 N N . ALA A 1 198 ? -10.831 6.264 -5.213 1.00 91.25 198 ALA A N 1
ATOM 1562 C CA . ALA A 1 198 ? -11.534 4.987 -5.255 1.00 91.25 198 ALA A CA 1
ATOM 1563 C C . ALA A 1 198 ? -11.750 4.404 -3.848 1.00 91.25 198 ALA A C 1
ATOM 1565 O O . ALA A 1 198 ? -12.864 3.989 -3.512 1.00 91.25 198 ALA A O 1
ATOM 1566 N N . LEU A 1 199 ? -10.723 4.439 -2.991 1.00 90.94 199 LEU A N 1
ATOM 1567 C CA . LEU A 1 199 ? -10.822 4.004 -1.596 1.00 90.94 199 LEU A CA 1
ATOM 1568 C C . LEU A 1 199 ? -11.783 4.883 -0.792 1.00 90.94 199 LEU A C 1
ATOM 1570 O O . LEU A 1 199 ? -12.613 4.357 -0.051 1.00 90.94 199 LEU A O 1
ATOM 1574 N N . SER A 1 200 ? -11.714 6.207 -0.944 1.00 90.12 200 SER A N 1
ATOM 1575 C CA . SER A 1 200 ? -12.593 7.136 -0.226 1.00 90.12 200 SER A CA 1
ATOM 1576 C C . SER A 1 200 ? -14.068 6.931 -0.591 1.00 90.12 200 SER A C 1
ATOM 1578 O O . SER A 1 200 ? -14.921 6.797 0.291 1.00 90.12 200 SER A O 1
ATOM 1580 N N . VAL A 1 201 ? -14.371 6.810 -1.888 1.00 90.56 201 VAL A N 1
ATOM 1581 C CA . VAL A 1 201 ? -15.732 6.557 -2.384 1.00 90.56 201 VAL A CA 1
ATOM 1582 C C . VAL A 1 201 ? -16.241 5.197 -1.912 1.00 90.56 201 VAL A C 1
ATOM 1584 O O . VAL A 1 201 ? -17.379 5.094 -1.450 1.00 90.56 201 VAL A O 1
ATOM 1587 N N . SER A 1 202 ? -15.406 4.160 -1.987 1.00 90.56 202 SER A N 1
ATOM 1588 C CA . SER A 1 202 ? -15.761 2.820 -1.515 1.00 90.56 202 SER A CA 1
ATOM 1589 C C . SER A 1 202 ? -16.068 2.811 -0.016 1.00 90.56 202 SER A C 1
ATOM 1591 O O . SER A 1 202 ? -17.117 2.315 0.404 1.00 90.56 202 SER A O 1
ATOM 1593 N N . ASN A 1 203 ? -15.222 3.457 0.790 1.00 89.50 203 ASN A N 1
ATOM 1594 C CA . ASN A 1 203 ? -15.403 3.550 2.238 1.00 89.50 203 ASN A CA 1
ATOM 1595 C C . ASN A 1 203 ? -16.658 4.345 2.631 1.00 89.50 203 ASN A C 1
ATOM 1597 O O . ASN A 1 203 ? -17.314 4.026 3.625 1.00 89.50 203 ASN A O 1
ATOM 1601 N N . ALA A 1 204 ? -17.006 5.374 1.856 1.00 89.25 204 ALA A N 1
ATOM 1602 C CA . ALA A 1 204 ? -18.193 6.186 2.096 1.00 89.25 204 ALA A CA 1
ATOM 1603 C C . ALA A 1 204 ? -19.498 5.466 1.716 1.00 89.25 204 ALA A C 1
ATOM 1605 O O . ALA A 1 204 ? -20.527 5.707 2.345 1.00 89.25 204 ALA A O 1
ATOM 1606 N N . ARG A 1 205 ? -19.469 4.597 0.697 1.00 90.38 205 ARG A N 1
ATOM 1607 C CA . ARG A 1 205 ? -20.661 3.899 0.181 1.00 90.38 205 ARG A CA 1
ATOM 1608 C C . ARG A 1 205 ? -20.917 2.546 0.835 1.00 90.38 205 ARG A C 1
ATOM 1610 O O . ARG A 1 205 ? -22.053 2.081 0.821 1.00 90.38 205 ARG A O 1
ATOM 1617 N N . THR A 1 206 ? -19.885 1.914 1.379 1.00 89.69 206 THR A N 1
ATOM 1618 C CA . THR A 1 206 ? -19.996 0.575 1.960 1.00 89.69 206 THR A CA 1
ATOM 1619 C C . THR A 1 206 ? -20.437 0.660 3.416 1.00 89.69 206 THR A C 1
ATOM 1621 O O . THR A 1 206 ? -19.857 1.412 4.203 1.00 89.69 206 THR A O 1
ATOM 1624 N N . VAL A 1 207 ? -21.462 -0.114 3.770 1.00 90.31 207 VAL A N 1
ATOM 1625 C CA . VAL A 1 207 ? -22.058 -0.163 5.110 1.00 90.31 207 VAL A CA 1
ATOM 1626 C C . VAL A 1 207 ? -21.786 -1.527 5.729 1.00 90.31 207 VAL A C 1
ATOM 1628 O O . VAL A 1 207 ? -21.914 -2.552 5.063 1.00 90.31 207 VAL A O 1
ATOM 1631 N N . ILE A 1 208 ? -21.418 -1.528 7.007 1.00 87.75 208 ILE A N 1
ATOM 1632 C CA . ILE A 1 208 ? -21.280 -2.728 7.828 1.00 87.75 208 ILE A CA 1
ATOM 1633 C C . ILE A 1 208 ? -22.297 -2.704 8.965 1.00 87.75 208 ILE A C 1
ATOM 1635 O O . ILE A 1 208 ? -22.664 -1.638 9.466 1.00 87.75 208 ILE A O 1
ATOM 1639 N N . LEU A 1 209 ? -22.726 -3.894 9.375 1.00 87.44 209 LEU A N 1
ATOM 1640 C CA . LEU A 1 209 ? -23.581 -4.104 10.536 1.00 87.44 209 LEU A CA 1
ATOM 1641 C C . LEU A 1 209 ? -22.698 -4.538 11.710 1.00 87.44 209 LEU A C 1
ATOM 1643 O O . LEU A 1 209 ? -22.120 -5.625 11.658 1.00 87.44 209 LEU A O 1
ATOM 1647 N N . VAL A 1 210 ? -22.564 -3.675 12.720 1.00 75.75 210 VAL A N 1
ATOM 1648 C CA . VAL A 1 210 ? -21.725 -3.894 13.914 1.00 75.75 210 VAL A CA 1
ATOM 1649 C C . VAL A 1 210 ? -22.560 -4.345 15.102 1.00 75.75 210 VAL A C 1
ATOM 1651 O O . VAL A 1 210 ? -23.640 -3.747 15.316 1.00 75.75 210 VAL A O 1
#

Secondary structure (DSSP, 8-state):
-----EEEHHHHHHHHHHHHHHHHHHHHH------EETTEESTT---HHHHHHHHHHHHHHHHHHHHHHHHHHHHHHHHHHH-EEEETTEEEEHHHHHHHHHHHHHHHHHHHHHHHHHHHHHHHHHHHHHHHHHHHHHHHHHHHTT--SPPPHHHHHHHHHHHHHHH------SS-HHHHHHHHHHHHHHHHHHHHHHHHHHHHH-EEE-

Foldseek 3Di:
DPPFDKDFLVVLVVVLVVLVVVLVVLVVVQPLDFDDDDLDTDPPDDHPVVVNVVNVVSVVVSVVSVVVSVVSVVQSVVQQQPDWWDQQPDIDGNVVLVVCVVCCVVLVVVLVVLVVVVVVLVVVLVVQVVVLVVVLVVVCCVVPVVDPDDDDPVVSCVVVVVSCVVRRDDDDDPPPSVVVSVVSVVVSVSRVVGSVVRSVVNSRPHMTTD

Radius of gyration: 36.17 Å; chains: 1; bounding box: 87×20×111 Å